Protein 3MTQ (pdb70)

Foldseek 3Di:
DPDDPDAEAEEEEEAACPSVVLQVVQCVPPNHDPRYHYHYPPPDPPDDDLCSVVVVVVVDDLVYAYAYEYQADPDPRLVSCVVCVPRHNYHYHYHDDNQLVVQLVVCVVDPPVVCSNVVSVVVVVVVPDDCVPVVVVD/DDDDPQAEAEEEEEAADPFVVLQVVVCVPPNHDPRYHYHHPPPDVVDDLLCSVVVVVVPDDLSYAYEYEYQADVDDNLVSCVVCPPRPNYHYHYRDDNQLVVQLVVVVVPNPVVCSNVVSVVRVVVVPDDCVPVVD

Organism: Klebsiella pneumoniae subsp. pneumoniae (strain ATCC 700721 / MGH 78578) (NCBI:txid272620)

B-factor: mean 29.38, std 8.71, range [12.2, 68.79]

Radius of gyration: 18.93 Å; Cα contacts (8 Å, |Δi|>4): 531; chains: 2; bounding box: 46×68×50 Å

Solvent-accessible surface area: 12919 Å² total

Sequence (274 aa):
NLYFQGKKRHYYIFASHGSFANNGLLNSVELILGKQPDIHTLCAYVEEEVDLTQQVEEALVARFPAQDEELIVIITDIFAGSVNNEFVRFLSRRPHFHLLSSGLNLPLIIIDDLLISAAEDNTEEKLITEALTNNAKESIQYCNQTIASSANLYFQQGKRHYYIFASHGSFANNGLLNSVELILGKQPDIHTLCAYVEEEVDLTQQQVEEALVARRFPAQDELIVITDIFAGSVNNEFVRFLSRPHFHLLSSGLNLPLIIDLLISAAEDNTEKLITEALTNNAKEESIQYCNQTIA

Nearest PDB structures (foldseek):
  3mtq-assembly1_B  TM=9.781E-01  e=8.138E-24  Klebsiella pneumoniae subsp. pneumoniae MGH 78578
  3lfh-assembly2_D  TM=8.640E-01  e=5.044E-09  Caldanaerobacter subterraneus subsp. tengcongensis MB4
  3lfh-assembly1_B  TM=8.449E-01  e=6.124E-09  Caldanaerobacter subterraneus subsp. tengcongensis MB4
  5im4-assembly1_F  TM=8.374E-01  e=3.081E-08  Caldanaerobacter subterraneus subsp. tengcongensis MB4
  3bed-assembly1_A  TM=7.815E-01  e=6.583E-06  Enterococcus faecalis V583

Secondary structure (DSSP, 8-state):
-------EEEEEEEETTHHHHHHHHHHHHH---TTEEEEEETS-SSS-HHHHHHHHHHTS-TTSEEEEEES-TTSHHHHHHHGGGGSTTEEEEE---HHHHHHHHHTTT---HHHHHHHHHHHHHHHSEEHHHHHHH-/-------EEEEEEEETTHHHHHHHHHHHHH---TTEEEEEETSSTT--HHHHHHHHHHTS-TTSEEEEEES-TTSHHHHHHGGGGGSTTEEEEES--HHHHHHHHHTTT---HHHHHHHHHHHHHHHSEEHHHH--

Structure (mmCIF, N/CA/C/O backbone):
data_3MTQ
#
_entry.id   3MTQ
#
_cell.length_a   89.753
_cell.length_b   58.370
_cell.length_c   62.725
_cell.angle_alpha   90.000
_cell.angle_beta   119.370
_cell.angle_gamma   90.000
#
_symmetry.space_group_name_H-M   'C 1 2 1'
#
loop_
_entity.id
_entity.type
_entity.pdbx_description
1 polymer 'putative phosphoenolpyruvate-dependent sugar phosphotransferase system (PTS) permease'
2 water water
#
loop_
_atom_site.group_PDB
_atom_site.id
_atom_site.type_symbol
_atom_site.label_atom_id
_atom_site.label_alt_id
_atom_site.label_comp_id
_atom_site.label_asym_id
_atom_site.label_entity_id
_atom_site.label_seq_id
_atom_site.pdbx_PDB_ins_code
_atom_site.Cartn_x
_atom_site.Cartn_y
_atom_site.Cartn_z
_atom_site.occupancy
_atom_site.B_iso_or_equiv
_atom_site.auth_seq_id
_atom_site.auth_comp_id
_atom_site.auth_asym_id
_atom_site.auth_atom_id
_atom_site.pdbx_PDB_model_num
ATOM 1 N N . ASN A 1 14 ? 19.416 37.890 22.899 1.00 54.21 -5 ASN A N 1
ATOM 2 C CA . ASN A 1 14 ? 18.829 39.251 23.096 1.00 54.26 -5 ASN A CA 1
ATOM 3 C C . ASN A 1 14 ? 17.334 39.213 23.464 1.00 53.72 -5 ASN A C 1
ATOM 4 O O . ASN A 1 14 ? 16.541 38.502 22.837 1.00 53.96 -5 ASN A O 1
ATOM 9 N N . LEU A 1 15 ? 16.972 40.010 24.471 1.00 52.78 -4 LEU A N 1
ATOM 10 C CA . LEU A 1 15 ? 15.643 39.975 25.097 1.00 51.92 -4 LEU A CA 1
ATOM 11 C C . LEU A 1 15 ? 14.497 40.383 24.168 1.00 50.65 -4 LEU A C 1
ATOM 12 O O . LEU A 1 15 ? 13.363 39.943 24.345 1.00 51.16 -4 LEU A O 1
ATOM 17 N N . TYR A 1 16 ? 14.796 41.241 23.195 1.00 49.17 -3 TYR A N 1
ATOM 18 C CA . TYR A 1 16 ? 13.816 41.679 22.210 1.00 47.61 -3 TYR A CA 1
ATOM 19 C C . TYR A 1 16 ? 14.525 41.789 20.862 1.00 46.27 -3 TYR A C 1
ATOM 20 O O . TYR A 1 16 ? 15.739 42.060 20.787 1.00 45.98 -3 TYR A O 1
ATOM 29 N N . PHE A 1 17 ? 13.753 41.549 19.810 1.00 43.75 -2 PHE A N 1
ATOM 30 C CA . PHE A 1 17 ? 14.248 41.608 18.449 1.00 42.27 -2 PHE A CA 1
ATOM 31 C C . PHE A 1 17 ? 13.060 41.539 17.496 1.00 40.33 -2 PHE A C 1
ATOM 32 O O . PHE A 1 17 ? 11.960 41.169 17.896 1.00 39.28 -2 PHE A O 1
ATOM 40 N N . GLN A 1 18 ? 13.304 41.910 16.243 1.00 38.45 -1 GLN A N 1
ATOM 41 C CA . GLN A 1 18 ? 12.308 41.789 15.180 1.00 37.06 -1 GLN A CA 1
ATOM 42 C C . GLN A 1 18 ? 12.237 40.330 14.743 1.00 36.65 -1 GLN A C 1
ATOM 43 O O . GLN A 1 18 ? 13.266 39.635 14.759 1.00 37.04 -1 GLN A O 1
ATOM 49 N N . GLY A 1 19 ? 11.047 39.869 14.346 1.00 35.74 0 GLY A N 1
ATOM 50 C CA . GLY A 1 19 ? 10.887 38.507 13.830 1.00 35.43 0 GLY A CA 1
ATOM 51 C C . GLY A 1 19 ? 10.635 37.482 14.935 1.00 34.97 0 GLY A C 1
ATOM 52 O O . GLY A 1 19 ? 10.429 37.831 16.086 1.00 35.09 0 GLY A O 1
ATOM 61 N N . LYS A 1 21 ? 11.774 33.588 16.690 1.00 31.28 2 LYS A N 1
ATOM 62 C CA A LYS A 1 21 ? 12.731 32.493 16.749 0.50 30.72 2 LYS A CA 1
ATOM 63 C CA B LYS A 1 21 ? 12.742 32.509 16.823 0.50 30.55 2 LYS A CA 1
ATOM 64 C C . LYS A 1 21 ? 11.975 31.189 16.838 1.00 30.09 2 LYS A C 1
ATOM 65 O O . LYS A 1 21 ? 10.973 31.064 17.535 1.00 29.54 2 LYS A O 1
ATOM 76 N N . ARG A 1 22 ? 12.448 30.236 16.059 1.00 28.85 3 ARG A N 1
ATOM 77 C CA . ARG A 1 22 ? 11.889 28.903 16.022 1.00 28.29 3 ARG A CA 1
ATOM 78 C C . ARG A 1 22 ? 12.939 27.963 16.601 1.00 27.39 3 ARG A C 1
ATOM 79 O O . ARG A 1 22 ? 14.095 27.988 16.130 1.00 25.96 3 ARG A O 1
ATOM 87 N N . HIS A 1 23 ? 12.523 27.187 17.626 1.00 25.26 4 HIS A N 1
ATOM 88 C CA . HIS A 1 23 ? 13.327 26.164 18.248 1.00 26.35 4 HIS A CA 1
ATOM 89 C C . HIS A 1 23 ? 12.678 24.801 18.007 1.00 25.69 4 HIS A C 1
ATOM 90 O O . HIS A 1 23 ? 11.450 24.697 17.928 1.00 25.41 4 HIS A O 1
ATOM 97 N N . TYR A 1 24 ? 13.508 23.773 17.849 1.00 24.46 5 TYR A N 1
ATOM 98 C CA A TYR A 1 24 ? 13.017 22.407 17.649 0.50 24.72 5 TYR A CA 1
ATOM 99 C CA B TYR A 1 24 ? 13.042 22.398 17.644 0.50 24.79 5 TYR A CA 1
ATOM 100 C C . TYR A 1 24 ? 13.512 21.492 18.767 1.00 24.75 5 TYR A C 1
ATOM 101 O O . TYR A 1 24 ? 14.673 21.620 19.235 1.00 25.04 5 TYR A O 1
ATOM 118 N N . ILE A 1 25 ? 12.640 20.582 19.203 1.00 23.82 6 ILE A N 1
ATOM 119 C CA . ILE A 1 25 ? 12.993 19.540 20.156 1.00 23.16 6 ILE A CA 1
ATOM 120 C C . ILE A 1 25 ? 12.669 18.196 19.469 1.00 22.65 6 ILE A C 1
ATOM 121 O O . ILE A 1 25 ? 11.541 17.995 18.920 1.00 21.85 6 ILE A O 1
ATOM 126 N N . PHE A 1 26 ? 13.665 17.338 19.408 1.00 21.73 7 PHE A N 1
ATOM 127 C CA . PHE A 1 26 ? 13.454 15.942 19.053 1.00 21.71 7 PHE A CA 1
ATOM 128 C C . PHE A 1 26 ? 13.419 15.198 20.349 1.00 21.94 7 PHE A C 1
ATOM 129 O O . PHE A 1 26 ? 14.387 15.272 21.174 1.00 19.44 7 PHE A O 1
ATOM 137 N N . ALA A 1 27 ? 12.312 14.491 20.569 1.00 20.19 8 ALA A N 1
ATOM 138 C CA . ALA A 1 27 ? 12.109 13.749 21.803 1.00 20.74 8 ALA A CA 1
ATOM 139 C C . ALA A 1 27 ? 11.812 12.271 21.564 1.00 21.58 8 ALA A C 1
ATOM 140 O O . ALA A 1 27 ? 10.912 11.899 20.824 1.00 21.72 8 ALA A O 1
ATOM 142 N N . SER A 1 28 ? 12.618 11.413 22.159 1.00 21.30 9 SER A N 1
ATOM 143 C CA . SER A 1 28 ? 12.475 9.959 21.909 1.00 21.75 9 SER A CA 1
ATOM 144 C C . SER A 1 28 ? 12.736 9.080 23.125 1.00 22.35 9 SER A C 1
ATOM 145 O O . SER A 1 28 ? 13.424 9.487 24.078 1.00 22.18 9 SER A O 1
ATOM 148 N N . HIS A 1 29 ? 12.189 7.859 23.055 1.00 22.29 10 HIS A N 1
ATOM 149 C CA . HIS A 1 29 ? 12.658 6.741 23.880 1.00 21.72 10 HIS A CA 1
ATOM 150 C C . HIS A 1 29 ? 14.076 6.460 23.435 1.00 20.18 10 HIS A C 1
ATOM 151 O O . HIS A 1 29 ? 14.370 6.195 22.295 1.00 18.91 10 HIS A O 1
ATOM 158 N N . GLY A 1 30 ? 15.052 6.537 24.334 1.00 21.39 11 GLY A N 1
ATOM 159 C CA . GLY A 1 30 ? 16.368 6.189 23.888 1.00 20.46 11 GLY A CA 1
ATOM 160 C C . GLY A 1 30 ? 17.020 7.211 22.975 1.00 21.61 11 GLY A C 1
ATOM 161 O O . GLY A 1 30 ? 16.563 8.355 22.845 1.00 22.34 11 GLY A O 1
ATOM 162 N N . SER A 1 31 ? 18.080 6.779 22.307 1.00 21.72 12 SER A N 1
ATOM 163 C CA . SER A 1 31 ? 18.983 7.679 21.597 1.00 21.43 12 SER A CA 1
ATOM 164 C C . SER A 1 31 ? 18.579 8.034 20.164 1.00 19.81 12 SER A C 1
ATOM 165 O O . SER A 1 31 ? 19.282 8.766 19.458 1.00 21.80 12 SER A O 1
ATOM 168 N N . PHE A 1 32 ? 17.400 7.556 19.743 1.00 18.81 13 PHE A N 1
ATOM 169 C CA . PHE A 1 32 ? 16.879 7.888 18.457 1.00 18.20 13 PHE A CA 1
ATOM 170 C C . PHE A 1 32 ? 17.033 9.356 18.139 1.00 16.87 13 PHE A C 1
ATOM 171 O O . PHE A 1 32 ? 17.584 9.645 17.097 1.00 17.62 13 PHE A O 1
ATOM 179 N N . ALA A 1 33 ? 16.574 10.242 19.025 1.00 18.16 14 ALA A N 1
ATOM 180 C CA . ALA A 1 33 ? 16.574 11.695 18.772 1.00 18.42 14 ALA A CA 1
ATOM 181 C C . ALA A 1 33 ? 17.999 12.213 18.362 1.00 17.87 14 ALA A C 1
ATOM 182 O O . ALA A 1 33 ? 18.197 12.998 17.443 1.00 15.47 14 ALA A O 1
ATOM 184 N N . ASN A 1 34 ? 19.039 11.771 19.092 1.00 19.35 15 ASN A N 1
ATOM 185 C CA A ASN A 1 34 ? 20.389 12.075 18.721 0.50 19.15 15 ASN A CA 1
ATOM 186 C CA B ASN A 1 34 ? 20.392 12.125 18.723 0.50 19.75 15 ASN A CA 1
ATOM 187 C C . ASN A 1 34 ? 20.869 11.514 17.398 1.00 19.66 15 ASN A C 1
ATOM 188 O O . ASN A 1 34 ? 21.512 12.205 16.602 1.00 20.37 15 ASN A O 1
ATOM 197 N N . GLY A 1 35 ? 20.531 10.252 17.139 1.00 20.25 16 GLY A N 1
ATOM 198 C CA . GLY A 1 35 ? 20.868 9.608 15.879 1.00 21.80 16 GLY A CA 1
ATOM 199 C C . GLY A 1 35 ? 20.232 10.323 14.671 1.00 22.04 16 GLY A C 1
ATOM 200 O O . GLY A 1 35 ? 20.893 10.514 13.657 1.00 20.16 16 GLY A O 1
ATOM 201 N N . LEU A 1 36 ? 18.958 10.728 14.816 1.00 23.55 17 LEU A N 1
ATOM 202 C CA . LEU A 1 36 ? 18.247 11.475 13.767 1.00 24.49 17 LEU A CA 1
ATOM 203 C C . LEU A 1 36 ? 18.881 12.854 13.510 1.00 24.30 17 LEU A C 1
ATOM 204 O O . LEU A 1 36 ? 19.073 13.259 12.371 1.00 24.18 17 LEU A O 1
ATOM 209 N N . LEU A 1 37 ? 19.218 13.565 14.579 1.00 25.07 18 LEU A N 1
ATOM 210 C CA . LEU A 1 37 ? 19.941 14.842 14.454 1.00 24.54 18 LEU A CA 1
ATOM 211 C C . LEU A 1 37 ? 21.264 14.633 13.706 1.00 23.73 18 LEU A C 1
ATOM 212 O O . LEU A 1 37 ? 21.677 15.465 12.950 1.00 22.20 18 LEU A O 1
ATOM 217 N N . ASN A 1 38 ? 21.920 13.511 13.944 1.00 25.30 19 ASN A N 1
ATOM 218 C CA . ASN A 1 38 ? 23.141 13.156 13.203 1.00 25.35 19 ASN A CA 1
ATOM 219 C C . ASN A 1 38 ? 22.899 13.090 11.695 1.00 25.59 19 ASN A C 1
ATOM 220 O O . ASN A 1 38 ? 23.636 13.691 10.908 1.00 26.83 19 ASN A O 1
ATOM 225 N N . SER A 1 39 ? 21.828 12.415 11.292 1.00 24.75 20 SER A N 1
ATOM 226 C CA . SER A 1 39 ? 21.433 12.332 9.893 1.00 24.45 20 SER A CA 1
ATOM 227 C C . SER A 1 39 ? 21.231 13.708 9.264 1.00 22.80 20 SER A C 1
ATOM 228 O O . SER A 1 39 ? 21.739 13.982 8.162 1.00 22.20 20 SER A O 1
ATOM 231 N N . VAL A 1 40 ? 20.468 14.527 9.966 1.00 22.79 21 VAL A N 1
ATOM 232 C CA . VAL A 1 40 ? 20.064 15.855 9.531 1.00 22.81 21 VAL A CA 1
ATOM 233 C C . VAL A 1 40 ? 21.304 16.697 9.317 1.00 23.57 21 VAL A C 1
ATOM 234 O O . VAL A 1 40 ? 21.419 17.439 8.365 1.00 22.23 21 VAL A O 1
ATOM 238 N N . GLU A 1 41 ? 22.249 16.579 10.243 1.00 23.38 22 GLU A N 1
ATOM 239 C CA . GLU A 1 41 ? 23.442 17.408 10.199 1.00 24.84 22 GLU A CA 1
ATOM 240 C C . GLU A 1 41 ? 24.445 16.981 9.150 1.00 24.75 22 GLU A C 1
ATOM 241 O O . GLU A 1 41 ? 25.163 17.805 8.616 1.00 25.77 22 GLU A O 1
ATOM 247 N N . LEU A 1 42 ? 24.483 15.698 8.846 1.00 24.57 23 LEU A N 1
ATOM 248 C CA . LEU A 1 42 ? 25.255 15.192 7.718 1.00 25.59 23 LEU A CA 1
ATOM 249 C C . LEU A 1 42 ? 24.680 15.705 6.415 1.00 25.30 23 LEU A C 1
ATOM 250 O O . LEU A 1 42 ? 25.398 15.859 5.421 1.00 25.91 23 LEU A O 1
ATOM 255 N N . ILE A 1 43 ? 23.388 15.966 6.405 1.00 25.72 24 ILE A N 1
ATOM 256 C CA . ILE A 1 43 ? 22.783 16.447 5.164 1.00 24.86 24 ILE A CA 1
ATOM 257 C C . ILE A 1 43 ? 22.764 17.970 5.057 1.00 23.59 24 ILE A C 1
ATOM 258 O O . ILE A 1 43 ? 23.128 18.488 4.012 1.00 24.04 24 ILE A O 1
ATOM 263 N N . LEU A 1 44 ? 22.326 18.675 6.105 1.00 24.39 25 LEU A N 1
ATOM 264 C CA . LEU A 1 44 ? 22.096 20.134 6.067 1.00 24.56 25 LEU A CA 1
ATOM 265 C C . LEU A 1 44 ? 23.055 20.949 6.926 1.00 24.84 25 LEU A C 1
ATOM 266 O O . LEU A 1 44 ? 22.854 22.139 7.099 1.00 24.58 25 LEU A O 1
ATOM 271 N N . GLY A 1 45 ? 24.095 20.301 7.453 1.00 25.99 26 GLY A N 1
ATOM 272 C CA . GLY A 1 45 ? 25.032 20.937 8.392 1.00 26.40 26 GLY A CA 1
ATOM 273 C C . GLY A 1 45 ? 24.519 21.047 9.849 1.00 27.41 26 GLY A C 1
ATOM 274 O O . GLY A 1 45 ? 23.349 20.809 10.136 1.00 25.12 26 GLY A O 1
ATOM 275 N N . LYS A 1 46 ? 25.403 21.464 10.758 1.00 27.89 27 LYS A N 1
ATOM 276 C CA . LYS A 1 46 ? 25.077 21.571 12.186 1.00 29.81 27 LYS A CA 1
ATOM 277 C C . LYS A 1 46 ? 23.814 22.389 12.479 1.00 28.97 27 LYS A C 1
ATOM 278 O O . LYS A 1 46 ? 23.547 23.390 11.839 1.00 29.19 27 LYS A O 1
ATOM 284 N N . GLN A 1 47 ? 23.048 21.919 13.455 1.00 28.68 28 GLN A N 1
ATOM 285 C CA . GLN A 1 47 ? 21.763 22.495 13.764 1.00 29.93 28 GLN A CA 1
ATOM 286 C C . GLN A 1 47 ? 21.706 23.024 15.194 1.00 29.53 28 GLN A C 1
ATOM 287 O O . GLN A 1 47 ? 21.207 22.370 16.095 1.00 29.18 28 GLN A O 1
ATOM 293 N N . PRO A 1 48 ? 22.151 24.269 15.376 1.00 30.90 29 PRO A N 1
ATOM 294 C CA . PRO A 1 48 ? 22.217 24.872 16.693 1.00 30.94 29 PRO A CA 1
ATOM 295 C C . PRO A 1 48 ? 20.856 25.001 17.398 1.00 30.42 29 PRO A C 1
ATOM 296 O O . PRO A 1 48 ? 20.817 24.993 18.620 1.00 30.51 29 PRO A O 1
ATOM 300 N N . ASP A 1 49 ? 19.752 25.078 16.642 1.00 29.97 30 ASP A N 1
ATOM 301 C CA . ASP A 1 49 ? 18.440 25.227 17.250 1.00 30.08 30 ASP A CA 1
ATOM 302 C C . ASP A 1 49 ? 17.587 23.967 17.362 1.00 29.79 30 ASP A C 1
ATOM 303 O O . ASP A 1 49 ? 16.375 24.053 17.663 1.00 29.88 30 ASP A O 1
ATOM 308 N N . ILE A 1 50 ? 18.208 22.803 17.165 1.00 28.69 31 ILE A N 1
ATOM 309 C CA . ILE A 1 50 ? 17.555 21.525 17.451 1.00 26.91 31 ILE A CA 1
ATOM 310 C C . ILE A 1 50 ? 18.120 21.006 18.748 1.00 27.30 31 ILE A C 1
ATOM 311 O O . ILE A 1 50 ? 19.336 20.871 18.884 1.00 28.23 31 ILE A O 1
ATOM 316 N N . HIS A 1 51 ? 17.247 20.732 19.699 1.00 26.39 32 HIS A N 1
ATOM 317 C CA . HIS A 1 51 ? 17.622 20.197 20.993 1.00 26.32 32 HIS A CA 1
ATOM 318 C C . HIS A 1 51 ? 17.079 18.817 21.061 1.00 26.13 32 HIS A C 1
ATOM 319 O O . HIS A 1 51 ? 16.052 18.501 20.455 1.00 25.97 32 HIS A O 1
ATOM 326 N N . THR A 1 52 ? 17.763 17.942 21.767 1.00 25.43 33 THR A N 1
ATOM 327 C CA . THR A 1 52 ? 17.270 16.570 21.841 1.00 25.35 33 THR A CA 1
ATOM 328 C C . THR A 1 52 ? 16.930 16.183 23.273 1.00 26.49 33 THR A C 1
ATOM 329 O O . THR A 1 52 ? 17.648 16.534 24.242 1.00 27.42 33 THR A O 1
ATOM 333 N N . LEU A 1 53 ? 15.841 15.452 23.417 1.00 25.61 34 LEU A N 1
ATOM 334 C CA . LEU A 1 53 ? 15.520 14.826 24.680 1.00 25.04 34 LEU A CA 1
ATOM 335 C C . LEU A 1 53 ? 15.526 13.317 24.469 1.00 25.61 34 LEU A C 1
ATOM 336 O O . LEU A 1 53 ? 14.717 12.790 23.719 1.00 23.06 34 LEU A O 1
ATOM 341 N N . CYS A 1 54 ? 16.450 12.624 25.138 1.00 23.96 35 CYS A N 1
ATOM 342 C CA . CYS A 1 54 ? 16.516 11.174 25.014 1.00 25.47 35 CYS A CA 1
ATOM 343 C C . CYS A 1 54 ? 16.163 10.502 26.344 1.00 26.15 35 CYS A C 1
ATOM 344 O O . CYS A 1 54 ? 16.968 10.474 27.281 1.00 25.71 35 CYS A O 1
ATOM 347 N N . ALA A 1 55 ? 14.976 9.925 26.392 1.00 26.43 36 ALA A N 1
ATOM 348 C CA . ALA A 1 55 ? 14.377 9.345 27.585 1.00 27.24 36 ALA A CA 1
ATOM 349 C C . ALA A 1 55 ? 14.864 7.945 27.917 1.00 28.30 36 ALA A C 1
ATOM 350 O O . ALA A 1 55 ? 15.166 7.147 27.040 1.00 26.88 36 ALA A O 1
ATOM 352 N N . TYR A 1 56 ? 14.939 7.651 29.210 1.00 31.05 37 TYR A N 1
ATOM 353 C CA . TYR A 1 56 ? 15.294 6.305 29.685 1.00 33.47 37 TYR A CA 1
ATOM 354 C C . TYR A 1 56 ? 16.714 5.876 29.329 1.00 36.68 37 TYR A C 1
ATOM 355 O O . TYR A 1 56 ? 16.987 4.683 29.179 1.00 37.20 37 TYR A O 1
ATOM 364 N N . VAL A 1 57 ? 17.616 6.841 29.164 1.00 39.94 38 VAL A N 1
ATOM 365 C CA . VAL A 1 57 ? 19.023 6.494 29.008 1.00 42.44 38 VAL A CA 1
ATOM 366 C C . VAL A 1 57 ? 19.674 6.422 30.404 1.00 45.06 38 VAL A C 1
ATOM 367 O O . VAL A 1 57 ? 20.702 5.764 30.565 1.00 45.92 38 VAL A O 1
ATOM 371 N N . GLU A 1 58 ? 19.050 7.058 31.404 1.00 47.54 39 GLU A N 1
ATOM 372 C CA . GLU A 1 58 ? 19.593 7.146 32.774 1.00 49.36 39 GLU A CA 1
ATOM 373 C C . GLU A 1 58 ? 18.540 6.744 33.818 1.00 50.34 39 GLU A C 1
ATOM 374 O O . GLU A 1 58 ? 17.492 7.393 33.941 1.00 50.95 39 GLU A O 1
ATOM 380 N N . GLU A 1 59 ? 18.820 5.680 34.575 1.00 51.38 40 GLU A N 1
ATOM 381 C CA . GLU A 1 59 ? 17.907 5.210 35.624 1.00 51.96 40 GLU A CA 1
ATOM 382 C C . GLU A 1 59 ? 17.534 6.341 36.606 1.00 52.47 40 GLU A C 1
ATOM 383 O O . GLU A 1 59 ? 16.400 6.403 37.082 1.00 52.49 40 GLU A O 1
ATOM 385 N N . GLU A 1 60 ? 18.500 7.224 36.879 1.00 52.92 41 GLU A N 1
ATOM 386 C CA . GLU A 1 60 ? 18.373 8.321 37.857 1.00 53.24 41 GLU A CA 1
ATOM 387 C C . GLU A 1 60 ? 17.205 9.301 37.619 1.00 53.01 41 GLU A C 1
ATOM 388 O O . GLU A 1 60 ? 16.274 9.397 38.434 1.00 53.33 41 GLU A O 1
ATOM 390 N N . VAL A 1 61 ? 17.271 10.027 36.504 1.00 52.52 42 VAL A N 1
ATOM 391 C CA . VAL A 1 61 ? 16.348 11.132 36.223 1.00 51.46 42 VAL A CA 1
ATOM 392 C C . VAL A 1 61 ? 14.935 10.664 35.772 1.00 50.32 42 VAL A C 1
ATOM 393 O O . VAL A 1 61 ? 14.783 9.706 35.002 1.00 51.13 42 VAL A O 1
ATOM 397 N N . ASP A 1 62 ? 13.910 11.332 36.289 1.00 48.53 43 ASP A N 1
ATOM 398 C CA . ASP A 1 62 ? 12.523 11.050 35.924 1.00 47.17 43 ASP A CA 1
ATOM 399 C C . ASP A 1 62 ? 12.070 12.005 34.820 1.00 45.73 43 ASP A C 1
ATOM 400 O O . ASP A 1 62 ? 12.560 13.141 34.698 1.00 45.25 43 ASP A O 1
ATOM 405 N N . LEU A 1 63 ? 11.054 11.561 34.090 1.00 43.35 44 LEU A N 1
ATOM 406 C CA . LEU A 1 63 ? 10.749 12.114 32.787 1.00 41.47 44 LEU A CA 1
ATOM 407 C C . LEU A 1 63 ? 10.019 13.435 32.902 1.00 39.33 44 LEU A C 1
ATOM 408 O O . LEU A 1 63 ? 10.370 14.388 32.223 1.00 38.62 44 LEU A O 1
ATOM 413 N N . THR A 1 64 ? 8.986 13.474 33.731 1.00 36.88 45 THR A N 1
ATOM 414 C CA . THR A 1 64 ? 8.196 14.679 33.864 1.00 36.57 45 THR A CA 1
ATOM 415 C C . THR A 1 64 ? 9.054 15.899 34.160 1.00 36.32 45 THR A C 1
ATOM 416 O O . THR A 1 64 ? 8.851 16.939 33.528 1.00 35.09 45 THR A O 1
ATOM 420 N N . GLN A 1 65 ? 10.024 15.765 35.073 1.00 35.22 46 GLN A N 1
ATOM 421 C CA . GLN A 1 65 ? 10.937 16.888 35.380 1.00 35.63 46 GLN A CA 1
ATOM 422 C C . GLN A 1 65 ? 11.915 17.226 34.251 1.00 35.08 46 GLN A C 1
ATOM 423 O O . GLN A 1 65 ? 12.152 18.413 33.977 1.00 35.37 46 GLN A O 1
ATOM 426 N N . GLN A 1 66 ? 12.487 16.191 33.627 1.00 34.92 47 GLN A N 1
ATOM 427 C CA . GLN A 1 66 ? 13.335 16.307 32.438 1.00 34.18 47 GLN A CA 1
ATOM 428 C C . GLN A 1 66 ? 12.558 17.129 31.412 1.00 32.81 47 GLN A C 1
ATOM 429 O O . GLN A 1 66 ? 13.020 18.150 30.944 1.00 32.67 47 GLN A O 1
ATOM 435 N N . VAL A 1 67 ? 11.338 16.717 31.119 1.00 31.60 48 VAL A N 1
ATOM 436 C CA . VAL A 1 67 ? 10.542 17.409 30.106 1.00 30.43 48 VAL A CA 1
ATOM 437 C C . VAL A 1 67 ? 10.212 18.857 30.473 1.00 30.42 48 VAL A C 1
ATOM 438 O O . VAL A 1 67 ? 10.482 19.763 29.666 1.00 30.40 48 VAL A O 1
ATOM 442 N N . GLU A 1 68 ? 9.635 19.081 31.658 1.00 30.38 49 GLU A N 1
ATOM 443 C CA A GLU A 1 68 ? 9.180 20.412 32.089 0.50 31.09 49 GLU A CA 1
ATOM 444 C CA B GLU A 1 68 ? 9.191 20.425 32.025 0.50 31.46 49 GLU A CA 1
ATOM 445 C C . GLU A 1 68 ? 10.336 21.410 32.171 1.00 31.49 49 GLU A C 1
ATOM 446 O O . GLU A 1 68 ? 10.176 22.607 31.878 1.00 30.92 49 GLU A O 1
ATOM 457 N N . ALA A 1 69 ? 11.489 20.913 32.619 1.00 31.40 50 ALA A N 1
ATOM 458 C CA . ALA A 1 69 ? 12.673 21.739 32.767 1.00 31.74 50 ALA A CA 1
ATOM 459 C C . ALA A 1 69 ? 13.207 22.185 31.403 1.00 31.43 50 ALA A C 1
ATOM 460 O O . ALA A 1 69 ? 13.582 23.338 31.253 1.00 31.84 50 ALA A O 1
ATOM 462 N N . LEU A 1 70 ? 13.242 21.270 30.423 1.00 30.61 51 LEU A N 1
ATOM 463 C CA . LEU A 1 70 ? 13.673 21.612 29.071 1.00 29.98 51 LEU A CA 1
ATOM 464 C C . LEU A 1 70 ? 12.776 22.674 28.427 1.00 29.71 51 LEU A C 1
ATOM 465 O O . LEU A 1 70 ? 13.283 23.666 27.898 1.00 28.19 51 LEU A O 1
ATOM 470 N N . VAL A 1 71 ? 11.457 22.480 28.485 1.00 29.42 52 VAL A N 1
ATOM 471 C CA . VAL A 1 71 ? 10.517 23.415 27.847 1.00 29.05 52 VAL A CA 1
ATOM 472 C C . VAL A 1 71 ? 10.528 24.796 28.508 1.00 28.90 52 VAL A C 1
ATOM 473 O O . VAL A 1 71 ? 10.474 25.825 27.828 1.00 27.53 52 VAL A O 1
ATOM 477 N N . ALA A 1 72 ? 10.588 24.796 29.839 1.00 28.47 53 ALA A N 1
ATOM 478 C CA . ALA A 1 72 ? 10.655 26.018 30.654 1.00 28.98 53 ALA A CA 1
ATOM 479 C C . ALA A 1 72 ? 11.820 26.934 30.263 1.00 28.62 53 ALA A C 1
ATOM 480 O O . ALA A 1 72 ? 11.786 28.123 30.550 1.00 28.27 53 ALA A O 1
ATOM 482 N N . ARG A 1 73 ? 12.835 26.379 29.601 1.00 29.04 54 ARG A N 1
ATOM 483 C CA . ARG A 1 73 ? 13.977 27.153 29.131 1.00 29.68 54 ARG A CA 1
ATOM 484 C C . ARG A 1 73 ? 13.676 28.151 27.993 1.00 28.28 54 ARG A C 1
ATOM 485 O O . ARG A 1 73 ? 14.421 29.106 27.820 1.00 27.87 54 ARG A O 1
ATOM 493 N N . PHE A 1 74 ? 12.609 27.896 27.211 1.00 26.53 55 PHE A N 1
ATOM 494 C CA . PHE A 1 74 ? 12.291 28.660 26.002 1.00 26.29 55 PHE A CA 1
ATOM 495 C C . PHE A 1 74 ? 11.284 29.784 26.285 1.00 25.45 55 PHE A C 1
ATOM 496 O O . PHE A 1 74 ? 10.237 29.521 26.898 1.00 25.70 55 PHE A O 1
ATOM 504 N N . PRO A 1 75 ? 11.607 31.035 25.884 1.00 24.85 56 PRO A N 1
ATOM 505 C CA . PRO A 1 75 ? 10.705 32.135 26.168 1.00 24.69 56 PRO A CA 1
ATOM 506 C C . PRO A 1 75 ? 9.391 31.903 25.448 1.00 23.95 56 PRO A C 1
ATOM 507 O O . PRO A 1 75 ? 9.411 31.313 24.371 1.00 22.13 56 PRO A O 1
ATOM 511 N N . ALA A 1 76 ? 8.289 32.306 26.067 1.00 24.04 57 ALA A N 1
ATOM 512 C CA . ALA A 1 76 ? 6.931 32.099 25.485 1.00 25.21 57 ALA A CA 1
ATOM 513 C C . ALA A 1 76 ? 6.762 32.770 24.131 1.00 25.65 57 ALA A C 1
ATOM 514 O O . ALA A 1 76 ? 5.930 32.319 23.280 1.00 25.33 57 ALA A O 1
ATOM 516 N N . GLN A 1 77 ? 7.522 33.854 23.918 1.00 26.69 58 GLN A N 1
ATOM 517 C CA . GLN A 1 77 ? 7.453 34.628 22.687 1.00 28.11 58 GLN A CA 1
ATOM 518 C C . GLN A 1 77 ? 8.098 33.887 21.497 1.00 27.93 58 GLN A C 1
ATOM 519 O O . GLN A 1 77 ? 7.775 34.167 20.333 1.00 28.53 58 GLN A O 1
ATOM 525 N N . ASP A 1 78 ? 8.965 32.917 21.780 1.00 26.91 59 ASP A N 1
ATOM 526 C CA . ASP A 1 78 ? 9.545 32.063 20.732 1.00 26.93 59 ASP A CA 1
ATOM 527 C C . ASP A 1 78 ? 8.679 30.848 20.409 1.00 26.24 59 ASP A C 1
ATOM 528 O O . ASP A 1 78 ? 7.978 30.322 21.268 1.00 25.13 59 ASP A O 1
ATOM 533 N N . GLU A 1 79 ? 8.828 30.343 19.189 1.00 26.54 60 GLU A N 1
ATOM 534 C CA A GLU A 1 79 ? 8.113 29.149 18.775 0.50 26.53 60 GLU A CA 1
ATOM 535 C CA B GLU A 1 79 ? 8.122 29.132 18.778 0.50 26.96 60 GLU A CA 1
ATOM 536 C C . GLU A 1 79 ? 8.936 27.914 19.149 1.00 26.83 60 GLU A C 1
ATOM 537 O O . GLU A 1 79 ? 10.181 27.867 18.921 1.00 26.40 60 GLU A O 1
ATOM 548 N N . LEU A 1 80 ? 8.239 26.938 19.722 1.00 26.17 61 LEU A N 1
ATOM 549 C CA . LEU A 1 80 ? 8.783 25.640 20.064 1.00 25.95 61 LEU A CA 1
ATOM 550 C C . LEU A 1 80 ? 8.039 24.566 19.279 1.00 25.35 61 LEU A C 1
ATOM 551 O O . LEU A 1 80 ? 6.830 24.377 19.471 1.00 25.03 61 LEU A O 1
ATOM 556 N N . ILE A 1 81 ? 8.765 23.863 18.410 1.00 24.64 62 ILE A N 1
ATOM 557 C CA . ILE A 1 81 ? 8.223 22.727 17.664 1.00 24.51 62 ILE A CA 1
ATOM 558 C C . ILE A 1 81 ? 8.833 21.435 18.217 1.00 23.38 62 ILE A C 1
ATOM 559 O O . ILE A 1 81 ? 10.032 21.196 18.061 1.00 24.12 62 ILE A O 1
ATOM 564 N N . VAL A 1 82 ? 8.012 20.643 18.911 1.00 22.24 63 VAL A N 1
ATOM 565 C CA . VAL A 1 82 ? 8.444 19.366 19.488 1.00 21.39 63 VAL A CA 1
ATOM 566 C C . VAL A 1 82 ? 8.002 18.230 18.569 1.00 21.65 63 VAL A C 1
ATOM 567 O O . VAL A 1 82 ? 6.808 18.156 18.135 1.00 21.19 63 VAL A O 1
ATOM 571 N N . ILE A 1 83 ? 8.948 17.379 18.211 1.00 21.33 64 ILE A N 1
ATOM 572 C CA A ILE A 1 83 ? 8.675 16.191 17.396 0.50 20.88 64 ILE A CA 1
ATOM 573 C CA B ILE A 1 83 ? 8.657 16.199 17.414 0.50 20.34 64 ILE A CA 1
ATOM 574 C C . ILE A 1 83 ? 9.129 14.980 18.206 1.00 21.13 64 ILE A C 1
ATOM 575 O O . ILE A 1 83 ? 10.344 14.848 18.556 1.00 20.15 64 ILE A O 1
ATOM 584 N N . THR A 1 84 ? 8.172 14.130 18.563 1.00 20.34 65 THR A N 1
ATOM 585 C CA . THR A 1 84 ? 8.417 12.975 19.375 1.00 19.59 65 THR A CA 1
ATOM 586 C C . THR A 1 84 ? 8.461 11.726 18.510 1.00 21.02 65 THR A C 1
ATOM 587 O O . THR A 1 84 ? 7.949 11.709 17.351 1.00 18.88 65 THR A O 1
ATOM 591 N N . ASP A 1 85 ? 9.056 10.664 19.057 1.00 20.24 66 ASP A N 1
ATOM 592 C CA . ASP A 1 85 ? 9.159 9.393 18.315 1.00 21.09 66 ASP A CA 1
ATOM 593 C C . ASP A 1 85 ? 7.810 8.764 17.956 1.00 20.79 66 ASP A C 1
ATOM 594 O O . ASP A 1 85 ? 7.603 8.283 16.828 1.00 22.14 66 ASP A O 1
ATOM 599 N N . ILE A 1 86 ? 6.903 8.719 18.925 1.00 21.49 67 ILE A N 1
ATOM 600 C CA . ILE A 1 86 ? 5.633 8.014 18.635 1.00 19.88 67 ILE A CA 1
ATOM 601 C C . ILE A 1 86 ? 4.464 8.487 19.447 1.00 20.42 67 ILE A C 1
ATOM 602 O O . ILE A 1 86 ? 4.519 8.687 20.649 1.00 18.89 67 ILE A O 1
ATOM 607 N N . PHE A 1 87 ? 3.324 8.612 18.744 1.00 20.70 68 PHE A N 1
ATOM 608 C CA . PHE A 1 87 ? 2.098 8.983 19.353 1.00 23.76 68 PHE A CA 1
ATOM 609 C C . PHE A 1 87 ? 1.621 7.901 20.356 1.00 24.83 68 PHE A C 1
ATOM 610 O O . PHE A 1 87 ? 1.695 6.687 20.081 1.00 27.03 68 PHE A O 1
ATOM 618 N N . ALA A 1 88 ? 1.138 8.334 21.513 1.00 25.84 69 ALA A N 1
ATOM 619 C CA . ALA A 1 88 ? 0.594 7.405 22.550 1.00 27.01 69 ALA A CA 1
ATOM 620 C C . ALA A 1 88 ? 1.698 6.748 23.388 1.00 27.18 69 ALA A C 1
ATOM 621 O O . ALA A 1 88 ? 1.418 6.106 24.419 1.00 28.86 69 ALA A O 1
ATOM 623 N N . GLY A 1 89 ? 2.933 6.869 22.932 1.00 25.65 70 GLY A N 1
ATOM 624 C CA . GLY A 1 89 ? 4.068 6.522 23.767 1.00 24.11 70 GLY A CA 1
ATOM 625 C C . GLY A 1 89 ? 4.228 7.502 24.908 1.00 23.50 70 GLY A C 1
ATOM 626 O O . GLY A 1 89 ? 3.705 8.621 24.863 1.00 22.14 70 GLY A O 1
ATOM 627 N N . SER A 1 90 ? 5.030 7.117 25.904 1.00 22.37 71 SER A N 1
ATOM 628 C CA . SER A 1 90 ? 5.216 7.930 27.100 1.00 22.39 71 SER A CA 1
ATOM 629 C C . SER A 1 90 ? 5.903 9.265 26.863 1.00 21.01 71 SER A C 1
ATOM 630 O O . SER A 1 90 ? 5.614 10.231 27.569 1.00 20.38 71 SER A O 1
ATOM 633 N N . VAL A 1 91 ? 6.822 9.327 25.915 1.00 20.71 72 VAL A N 1
ATOM 634 C CA . VAL A 1 91 ? 7.455 10.593 25.601 1.00 20.70 72 VAL A CA 1
ATOM 635 C C . VAL A 1 91 ? 6.457 11.574 25.002 1.00 21.65 72 VAL A C 1
ATOM 636 O O . VAL A 1 91 ? 6.339 12.698 25.483 1.00 21.05 72 VAL A O 1
ATOM 640 N N . ASN A 1 92 ? 5.660 11.143 24.013 1.00 21.56 73 ASN A N 1
ATOM 641 C CA . ASN A 1 92 ? 4.674 12.072 23.487 1.00 21.87 73 ASN A CA 1
ATOM 642 C C . ASN A 1 92 ? 3.738 12.516 24.600 1.00 21.04 73 ASN A C 1
ATOM 643 O O . ASN A 1 92 ? 3.402 13.695 24.720 1.00 20.95 73 ASN A O 1
ATOM 648 N N . ASN A 1 93 ? 3.300 11.562 25.399 1.00 21.78 74 ASN A N 1
ATOM 649 C CA . ASN A 1 93 ? 2.351 11.821 26.491 1.00 22.18 74 ASN A CA 1
ATOM 650 C C . ASN A 1 93 ? 2.818 12.968 27.392 1.00 21.88 74 ASN A C 1
ATOM 651 O O . ASN A 1 93 ? 2.070 13.846 27.755 1.00 20.99 74 ASN A O 1
ATOM 656 N N . GLU A 1 94 ? 4.091 12.958 27.777 1.00 22.06 75 GLU A N 1
ATOM 657 C CA . GLU A 1 94 ? 4.571 13.984 28.643 1.00 22.55 75 GLU A CA 1
ATOM 658 C C . GLU A 1 94 ? 4.506 15.398 28.042 1.00 24.18 75 GLU A C 1
ATOM 659 O O . GLU A 1 94 ? 4.480 16.372 28.788 1.00 24.41 75 GLU A O 1
ATOM 665 N N . PHE A 1 95 ? 4.429 15.520 26.709 1.00 24.37 76 PHE A N 1
ATOM 666 C CA . PHE A 1 95 ? 4.431 16.823 26.050 1.00 24.33 76 PHE A CA 1
ATOM 667 C C . PHE A 1 95 ? 3.028 17.358 25.767 1.00 24.08 76 PHE A C 1
ATOM 668 O O . PHE A 1 95 ? 2.851 18.569 25.603 1.00 23.42 76 PHE A O 1
ATOM 676 N N . VAL A 1 96 ? 2.037 16.470 25.780 1.00 23.96 77 VAL A N 1
ATOM 677 C CA . VAL A 1 96 ? 0.648 16.859 25.535 1.00 25.01 77 VAL A CA 1
ATOM 678 C C . VAL A 1 96 ? 0.165 18.000 26.464 1.00 25.64 77 VAL A C 1
ATOM 679 O O . VAL A 1 96 ? -0.637 18.848 26.068 1.00 24.70 77 VAL A O 1
ATOM 683 N N . ARG A 1 97 ? 0.736 18.076 27.664 1.00 26.90 78 ARG A N 1
ATOM 684 C CA . ARG A 1 97 ? 0.313 19.082 28.645 1.00 27.81 78 ARG A CA 1
ATOM 685 C C . ARG A 1 97 ? 0.656 20.495 28.198 1.00 28.15 78 ARG A C 1
ATOM 686 O O . ARG A 1 97 ? 0.029 21.456 28.639 1.00 28.02 78 ARG A O 1
ATOM 694 N N . PHE A 1 98 ? 1.679 20.628 27.353 1.00 28.83 79 PHE A N 1
ATOM 695 C CA . PHE A 1 98 ? 2.152 21.940 26.890 1.00 28.82 79 PHE A CA 1
ATOM 696 C C . PHE A 1 98 ? 1.373 22.555 25.748 1.00 29.35 79 PHE A C 1
ATOM 697 O O . PHE A 1 98 ? 1.674 23.678 25.321 1.00 28.88 79 PHE A O 1
ATOM 705 N N . LEU A 1 99 ? 0.324 21.899 25.295 1.00 29.50 80 LEU A N 1
ATOM 706 C CA . LEU A 1 99 ? -0.529 22.556 24.315 1.00 30.30 80 LEU A CA 1
ATOM 707 C C . LEU A 1 99 ? -1.211 23.847 24.876 1.00 31.16 80 LEU A C 1
ATOM 708 O O . LEU A 1 99 ? -1.888 24.566 24.134 1.00 32.01 80 LEU A O 1
ATOM 713 N N . SER A 1 100 ? -1.098 24.117 26.183 1.00 31.31 81 SER A N 1
ATOM 714 C CA . SER A 1 100 ? -1.540 25.419 26.737 1.00 31.03 81 SER A CA 1
ATOM 715 C C . SER A 1 100 ? -0.474 26.539 26.595 1.00 30.56 81 SER A C 1
ATOM 716 O O . SER A 1 100 ? -0.771 27.713 26.858 1.00 31.10 81 SER A O 1
ATOM 719 N N . ARG A 1 101 ? 0.755 26.192 26.201 1.00 29.40 82 ARG A N 1
ATOM 720 C CA A ARG A 1 101 ? 1.791 27.202 25.932 0.50 28.78 82 ARG A CA 1
ATOM 721 C CA B ARG A 1 101 ? 1.772 27.212 25.957 0.50 29.06 82 ARG A CA 1
ATOM 722 C C . ARG A 1 101 ? 1.456 27.930 24.645 1.00 28.26 82 ARG A C 1
ATOM 723 O O . ARG A 1 101 ? 1.016 27.314 23.682 1.00 28.57 82 ARG A O 1
ATOM 738 N N . PRO A 1 102 ? 1.673 29.250 24.604 1.00 28.06 83 PRO A N 1
ATOM 739 C CA . PRO A 1 102 ? 1.555 29.863 23.294 1.00 27.20 83 PRO A CA 1
ATOM 740 C C . PRO A 1 102 ? 2.734 29.452 22.394 1.00 26.22 83 PRO A C 1
ATOM 741 O O . PRO A 1 102 ? 3.846 29.164 22.871 1.00 24.14 83 PRO A O 1
ATOM 745 N N . HIS A 1 103 ? 2.473 29.423 21.099 1.00 24.98 84 HIS A N 1
ATOM 746 C CA . HIS A 1 103 ? 3.502 29.163 20.087 1.00 25.04 84 HIS A CA 1
ATOM 747 C C . HIS A 1 103 ? 4.122 27.765 20.231 1.00 24.90 84 HIS A C 1
ATOM 748 O O . HIS A 1 103 ? 5.226 27.520 19.777 1.00 26.27 84 HIS A O 1
ATOM 755 N N . PHE A 1 104 ? 3.391 26.853 20.850 1.00 25.16 85 PHE A N 1
ATOM 756 C CA . PHE A 1 104 ? 3.836 25.478 21.049 1.00 24.76 85 PHE A CA 1
ATOM 757 C C . PHE A 1 104 ? 3.170 24.552 20.050 1.00 24.21 85 PHE A C 1
ATOM 758 O O . PHE A 1 104 ? 1.944 24.606 19.828 1.00 23.16 85 PHE A O 1
ATOM 766 N N . HIS A 1 105 ? 3.986 23.703 19.441 1.00 23.24 86 HIS A N 1
ATOM 767 C CA . HIS A 1 105 ? 3.548 22.772 18.406 1.00 23.03 86 HIS A CA 1
ATOM 768 C C . HIS A 1 105 ? 4.114 21.398 18.675 1.00 23.18 86 HIS A C 1
ATOM 769 O O . HIS A 1 105 ? 5.330 21.269 18.954 1.00 22.82 86 HIS A O 1
ATOM 776 N N . LEU A 1 106 ? 3.238 20.393 18.662 1.00 21.66 87 LEU A N 1
ATOM 777 C CA . LEU A 1 106 ? 3.585 19.005 18.986 1.00 20.77 87 LEU A CA 1
ATOM 778 C C . LEU A 1 106 ? 3.288 18.131 17.790 1.00 21.86 87 LEU A C 1
ATOM 779 O O . LEU A 1 106 ? 2.131 18.041 17.357 1.00 20.61 87 LEU A O 1
ATOM 784 N N . LEU A 1 107 ? 4.332 17.583 17.198 1.00 21.90 88 LEU A N 1
ATOM 785 C CA . LEU A 1 107 ? 4.208 16.589 16.151 1.00 23.16 88 LEU A CA 1
ATOM 786 C C . LEU A 1 107 ? 4.632 15.231 16.700 1.00 23.52 88 LEU A C 1
ATOM 787 O O . LEU A 1 107 ? 5.603 15.135 17.470 1.00 22.78 88 LEU A O 1
ATOM 792 N N . SER A 1 108 ? 3.934 14.190 16.295 1.00 24.12 89 SER A N 1
ATOM 793 C CA A SER A 1 108 ? 4.294 12.832 16.702 0.50 24.92 89 SER A CA 1
ATOM 794 C CA B SER A 1 108 ? 4.266 12.833 16.712 0.50 24.07 89 SER A CA 1
ATOM 795 C C . SER A 1 108 ? 4.707 12.015 15.506 1.00 24.98 89 SER A C 1
ATOM 796 O O . SER A 1 108 ? 3.987 11.980 14.504 1.00 27.45 89 SER A O 1
ATOM 801 N N . GLY A 1 109 ? 5.862 11.339 15.606 1.00 24.27 90 GLY A N 1
ATOM 802 C CA . GLY A 1 109 ? 6.355 10.473 14.500 1.00 22.92 90 GLY A CA 1
ATOM 803 C C . GLY A 1 109 ? 7.611 10.971 13.809 1.00 22.05 90 GLY A C 1
ATOM 804 O O . GLY A 1 109 ? 7.717 11.021 12.592 1.00 21.42 90 GLY A O 1
ATOM 805 N N . LEU A 1 110 ? 8.635 11.269 14.593 1.00 20.89 91 LEU A N 1
ATOM 806 C CA . LEU A 1 110 ? 9.904 11.640 14.055 1.00 20.17 91 LEU A CA 1
ATOM 807 C C . LEU A 1 110 ? 10.369 10.804 12.888 1.00 18.47 91 LEU A C 1
ATOM 808 O O . LEU A 1 110 ? 10.299 9.569 12.912 1.00 19.24 91 LEU A O 1
ATOM 813 N N . ASN A 1 111 ? 10.886 11.489 11.877 1.00 18.14 92 ASN A N 1
ATOM 814 C CA . ASN A 1 111 ? 11.423 10.863 10.687 1.00 18.62 92 ASN A CA 1
ATOM 815 C C . ASN A 1 111 ? 12.197 11.895 9.915 1.00 17.58 92 ASN A C 1
ATOM 816 O O . ASN A 1 111 ? 12.041 13.095 10.130 1.00 21.48 92 ASN A O 1
ATOM 821 N N . LEU A 1 112 ? 13.101 11.438 9.087 1.00 19.02 93 LEU A N 1
ATOM 822 C CA . LEU A 1 112 ? 14.024 12.307 8.391 1.00 18.69 93 LEU A CA 1
ATOM 823 C C . LEU A 1 112 ? 13.357 13.177 7.338 1.00 18.82 93 LEU A C 1
ATOM 824 O O . LEU A 1 112 ? 13.554 14.390 7.285 1.00 18.95 93 LEU A O 1
ATOM 829 N N . PRO A 1 113 ? 12.522 12.569 6.513 1.00 18.73 94 PRO A N 1
ATOM 830 C CA . PRO A 1 113 ? 11.974 13.483 5.517 1.00 18.62 94 PRO A CA 1
ATOM 831 C C . PRO A 1 113 ? 11.265 14.670 6.166 1.00 17.32 94 PRO A C 1
ATOM 832 O O . PRO A 1 113 ? 11.370 15.810 5.678 1.00 20.35 94 PRO A O 1
ATOM 836 N N . LEU A 1 114 ? 10.507 14.434 7.228 1.00 18.37 95 LEU A N 1
ATOM 837 C CA . LEU A 1 114 ? 9.785 15.515 7.944 1.00 17.99 95 LEU A CA 1
ATOM 838 C C . LEU A 1 114 ? 10.669 16.649 8.386 1.00 18.85 95 LEU A C 1
ATOM 839 O O . LEU A 1 114 ? 10.417 17.834 8.123 1.00 20.05 95 LEU A O 1
ATOM 844 N N . ILE A 1 115 ? 11.760 16.290 9.056 1.00 18.02 96 ILE A N 1
ATOM 845 C CA . ILE A 1 115 ? 12.712 17.275 9.458 1.00 19.56 96 ILE A CA 1
ATOM 846 C C . ILE A 1 115 ? 13.372 18.066 8.314 1.00 19.04 96 ILE A C 1
ATOM 847 O O . ILE A 1 115 ? 13.472 19.291 8.381 1.00 20.83 96 ILE A O 1
ATOM 852 N N . ILE A 1 116 ? 13.758 17.397 7.243 1.00 21.03 97 ILE A N 1
ATOM 853 C CA A ILE A 1 116 ? 14.326 18.057 6.073 0.50 21.56 97 ILE A CA 1
ATOM 854 C CA B ILE A 1 116 ? 14.335 18.073 6.095 0.50 21.23 97 ILE A CA 1
ATOM 855 C C . ILE A 1 116 ? 13.332 19.064 5.445 1.00 22.23 97 ILE A C 1
ATOM 856 O O . ILE A 1 116 ? 13.690 20.207 5.100 1.00 21.68 97 ILE A O 1
ATOM 865 N N . ASP A 1 117 ? 12.075 18.648 5.298 1.00 23.21 98 ASP A N 1
ATOM 866 C CA A ASP A 1 117 ? 11.043 19.537 4.733 0.50 23.57 98 ASP A CA 1
ATOM 867 C CA B ASP A 1 117 ? 11.075 19.531 4.708 0.50 23.63 98 ASP A CA 1
ATOM 868 C C . ASP A 1 117 ? 10.805 20.779 5.598 1.00 23.25 98 ASP A C 1
ATOM 869 O O . ASP A 1 117 ? 10.673 21.900 5.081 1.00 22.59 98 ASP A O 1
ATOM 878 N N . LEU A 1 118 ? 10.739 20.595 6.912 1.00 23.27 99 LEU A N 1
ATOM 879 C CA . LEU A 1 118 ? 10.618 21.697 7.874 1.00 23.78 99 LEU A CA 1
ATOM 880 C C . LEU A 1 118 ? 11.788 22.686 7.763 1.00 24.85 99 LEU A C 1
ATOM 881 O O . LEU A 1 118 ? 11.583 23.906 7.757 1.00 23.32 99 LEU A O 1
ATOM 886 N N . LEU A 1 119 ? 13.013 22.167 7.678 1.00 26.30 100 LEU A N 1
ATOM 887 C CA . LEU A 1 119 ? 14.179 23.025 7.630 1.00 27.64 100 LEU A CA 1
ATOM 888 C C . LEU A 1 119 ? 14.319 23.810 6.311 1.00 28.39 100 LEU A C 1
ATOM 889 O O . LEU A 1 119 ? 14.654 25.002 6.352 1.00 29.45 100 LEU A O 1
ATOM 894 N N . ILE A 1 120 ? 14.065 23.154 5.175 1.00 28.87 101 ILE A N 1
ATOM 895 C CA . ILE A 1 120 ? 13.922 23.791 3.834 1.00 29.75 101 ILE A CA 1
ATOM 896 C C . ILE A 1 120 ? 12.951 24.989 3.832 1.00 29.47 101 ILE A C 1
ATOM 897 O O . ILE A 1 120 ? 13.302 26.081 3.386 1.00 27.78 101 ILE A O 1
ATOM 902 N N . SER A 1 121 ? 11.734 24.764 4.346 1.00 29.63 102 SER A N 1
ATOM 903 C CA . SER A 1 121 ? 10.714 25.799 4.465 1.00 29.13 102 SER A CA 1
ATOM 904 C C . SER A 1 121 ? 10.797 26.656 5.712 1.00 28.70 102 SER A C 1
ATOM 905 O O . SER A 1 121 ? 9.819 27.144 6.201 1.00 29.54 102 SER A O 1
ATOM 908 N N . ALA A 1 122 ? 11.989 26.854 6.258 1.00 28.52 103 ALA A N 1
ATOM 909 C CA . ALA A 1 122 ? 12.137 27.470 7.565 1.00 29.44 103 ALA A CA 1
ATOM 910 C C . ALA A 1 122 ? 11.890 28.978 7.615 1.00 29.40 103 ALA A C 1
ATOM 911 O O . ALA A 1 122 ? 11.659 29.527 8.699 1.00 30.90 103 ALA A O 1
ATOM 913 N N . ALA A 1 123 ? 11.934 29.632 6.460 1.00 29.15 104 ALA A N 1
ATOM 914 C CA . ALA A 1 123 ? 11.558 31.053 6.330 1.00 29.43 104 ALA A CA 1
ATOM 915 C C . ALA A 1 123 ? 10.050 31.267 6.428 1.00 30.01 104 ALA A C 1
ATOM 916 O O . ALA A 1 123 ? 9.594 32.388 6.597 1.00 30.77 104 ALA A O 1
ATOM 918 N N . GLU A 1 124 ? 9.286 30.181 6.312 1.00 31.53 105 GLU A N 1
ATOM 919 C CA . GLU A 1 124 ? 7.828 30.223 6.344 1.00 31.46 105 GLU A CA 1
ATOM 920 C C . GLU A 1 124 ? 7.308 30.776 7.689 1.00 31.52 105 GLU A C 1
ATOM 921 O O . GLU A 1 124 ? 7.679 30.293 8.767 1.00 31.20 105 GLU A O 1
ATOM 927 N N . ASP A 1 125 ? 6.477 31.805 7.612 1.00 31.78 106 ASP A N 1
ATOM 928 C CA . ASP A 1 125 ? 5.909 32.443 8.810 1.00 32.23 106 ASP A CA 1
ATOM 929 C C . ASP A 1 125 ? 4.550 31.877 9.268 1.00 31.80 106 ASP A C 1
ATOM 930 O O . ASP A 1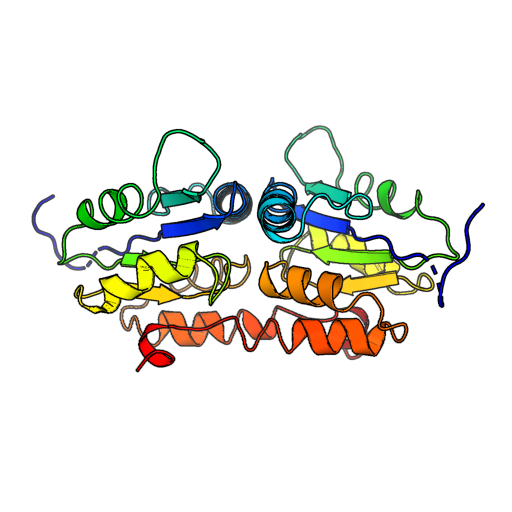 125 ? 4.171 32.031 10.434 1.00 33.42 106 ASP A O 1
ATOM 935 N N . ASN A 1 126 ? 3.794 31.262 8.369 1.00 29.98 107 ASN A N 1
ATOM 936 C CA . ASN A 1 126 ? 2.542 30.607 8.768 1.00 29.95 107 ASN A CA 1
ATOM 937 C C . ASN A 1 126 ? 2.922 29.236 9.317 1.00 28.60 107 ASN A C 1
ATOM 938 O O . ASN A 1 126 ? 3.187 28.290 8.547 1.00 27.22 107 ASN A O 1
ATOM 943 N N . THR A 1 127 ? 2.995 29.129 10.642 1.00 28.23 108 T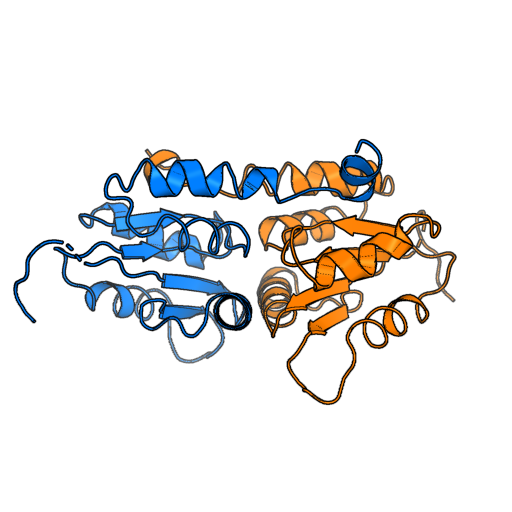HR A N 1
ATOM 944 C CA . THR A 1 127 ? 3.503 27.893 11.253 1.00 27.75 108 THR A CA 1
ATOM 945 C C . THR A 1 127 ? 2.626 26.681 11.006 1.00 27.24 108 THR A C 1
ATOM 946 O O . THR A 1 127 ? 3.114 25.559 10.817 1.00 25.75 108 THR A O 1
ATOM 950 N N . GLU A 1 128 ? 1.327 26.939 10.900 1.00 27.54 109 GLU A N 1
ATOM 951 C CA A GLU A 1 128 ? 0.342 25.891 10.576 0.50 27.76 109 GLU A CA 1
ATOM 952 C CA B GLU A 1 128 ? 0.378 25.889 10.623 0.50 27.59 109 GLU A CA 1
ATOM 953 C C . GLU A 1 128 ? 0.598 25.297 9.201 1.00 27.34 109 GLU A C 1
ATOM 954 O O . GLU A 1 128 ? 0.518 24.071 9.006 1.00 26.89 109 GLU A O 1
ATOM 965 N N . LYS A 1 129 ? 0.869 26.178 8.240 1.00 27.34 110 LYS A N 1
ATOM 966 C CA . LYS A 1 129 ? 1.148 25.812 6.857 1.00 27.31 110 LYS A CA 1
ATOM 967 C C . LYS A 1 129 ? 2.449 25.048 6.768 1.00 25.21 110 LYS A C 1
ATOM 968 O O . LYS A 1 129 ? 2.510 24.022 6.145 1.00 25.29 110 LYS A O 1
ATOM 974 N N . LEU A 1 130 ? 3.495 25.543 7.420 1.00 24.01 111 LEU A N 1
ATOM 975 C CA . LEU A 1 130 ? 4.767 24.805 7.499 1.00 22.32 111 LEU A CA 1
ATOM 976 C C . LEU A 1 130 ? 4.618 23.334 7.952 1.00 21.37 111 LEU A C 1
ATOM 977 O O . LEU A 1 130 ? 5.130 22.387 7.302 1.00 21.47 111 LEU A O 1
ATOM 982 N N . ILE A 1 131 ? 4.009 23.154 9.110 1.00 20.20 112 ILE A N 1
ATOM 983 C CA . ILE A 1 131 ? 3.876 21.852 9.751 1.00 21.40 112 ILE A CA 1
ATOM 984 C C . ILE A 1 131 ? 2.957 20.890 8.942 1.00 21.63 112 ILE A C 1
ATOM 985 O O . ILE A 1 131 ? 3.305 19.768 8.675 1.00 21.76 112 ILE A O 1
ATOM 990 N N . THR A 1 132 ? 1.794 21.364 8.541 1.00 22.42 113 THR A N 1
ATOM 991 C CA . THR A 1 132 ? 0.893 20.525 7.771 1.00 22.96 113 THR A CA 1
ATOM 992 C C . THR A 1 132 ? 1.504 20.125 6.417 1.00 22.93 113 THR A C 1
ATOM 993 O O . THR A 1 132 ? 1.483 18.943 6.071 1.00 24.26 113 THR A O 1
ATOM 997 N N . GLU A 1 133 ? 2.058 21.090 5.672 1.00 22.93 114 GLU A N 1
ATOM 998 C CA . GLU A 1 133 ? 2.753 20.796 4.403 1.00 23.21 114 GLU A CA 1
ATOM 999 C C . GLU A 1 133 ? 3.940 19.834 4.568 1.00 23.19 114 GLU A C 1
ATOM 1000 O O . GLU A 1 133 ? 4.137 18.884 3.770 1.00 22.87 114 GLU A O 1
ATOM 1006 N N . ALA A 1 134 ? 4.758 20.091 5.581 1.00 22.56 115 ALA A N 1
ATOM 1007 C CA . ALA A 1 134 ? 5.865 19.191 5.865 1.00 22.58 115 ALA A CA 1
ATOM 1008 C C . ALA A 1 134 ? 5.373 17.768 6.179 1.00 21.75 115 ALA A C 1
ATOM 1009 O O . ALA A 1 134 ? 5.950 16.795 5.703 1.00 22.57 115 ALA A O 1
ATOM 1011 N N . LEU A 1 135 ? 4.338 17.644 6.989 1.00 21.78 116 LEU A N 1
ATOM 1012 C CA . LEU A 1 135 ? 3.791 16.338 7.310 1.00 22.48 116 LEU A CA 1
ATOM 1013 C C . LEU A 1 135 ? 3.254 15.655 6.067 1.00 24.28 116 LEU A C 1
ATOM 1014 O O . LEU A 1 135 ? 3.487 14.454 5.862 1.00 24.80 116 LEU A O 1
ATOM 1019 N N . THR A 1 136 ? 2.546 16.407 5.239 1.00 26.11 117 THR A N 1
ATOM 1020 C CA . THR A 1 136 ? 2.039 15.821 3.982 1.00 26.99 117 THR A CA 1
ATOM 1021 C C . THR A 1 136 ? 3.156 15.321 3.073 1.00 26.82 117 THR A C 1
ATOM 1022 O O . THR A 1 136 ? 3.116 14.183 2.626 1.00 26.45 117 THR A O 1
ATOM 1026 N N . ASN A 1 137 ? 4.187 16.143 2.884 1.00 28.17 118 ASN A N 1
ATOM 1027 C CA A ASN A 1 137 ? 5.325 15.834 2.005 0.50 28.74 118 ASN A CA 1
ATOM 1028 C CA B ASN A 1 137 ? 5.277 15.790 1.986 0.50 28.69 118 ASN A CA 1
ATOM 1029 C C . ASN A 1 137 ? 6.150 14.674 2.577 1.00 29.36 118 ASN A C 1
ATOM 1030 O O . ASN A 1 137 ? 6.667 13.829 1.833 1.00 29.44 118 ASN A O 1
ATOM 1039 N N . ALA A 1 138 ? 6.267 14.637 3.908 1.00 29.70 119 ALA A N 1
ATOM 1040 C CA . ALA A 1 138 ? 6.961 13.535 4.610 1.00 29.68 119 ALA A CA 1
ATOM 1041 C C . ALA A 1 138 ? 6.250 12.205 4.410 1.00 29.21 119 ALA A C 1
ATOM 1042 O O . ALA A 1 138 ? 6.872 11.172 4.097 1.00 27.53 119 ALA A O 1
ATOM 1044 N N . LYS A 1 139 ? 4.937 12.217 4.605 1.00 29.27 120 LYS A N 1
ATOM 1045 C CA . LYS A 1 139 ? 4.148 11.009 4.445 1.00 30.02 120 LYS A CA 1
ATOM 1046 C C . LYS A 1 139 ? 4.216 10.458 3.004 1.00 30.25 120 LYS A C 1
ATOM 1047 O O . LYS A 1 139 ? 4.245 9.240 2.795 1.00 29.67 120 LYS A O 1
ATOM 1053 N N . GLU A 1 140 ? 4.266 11.348 2.023 1.00 31.08 121 GLU A N 1
ATOM 1054 C CA . GLU A 1 140 ? 4.395 10.951 0.621 1.00 31.57 121 GLU A CA 1
ATOM 1055 C C . GLU A 1 140 ? 5.707 10.224 0.391 1.00 30.51 121 GLU A C 1
ATOM 1056 O O . GLU A 1 140 ? 5.758 9.250 -0.346 1.00 30.22 121 GLU A O 1
ATOM 1062 N N . SER A 1 141 ? 6.761 10.726 1.040 1.00 28.61 122 SER A N 1
ATOM 1063 C CA . SER A 1 141 ? 8.108 10.142 1.003 1.00 28.14 122 SER A CA 1
ATOM 1064 C C . SER A 1 141 ? 8.323 8.756 1.694 1.00 27.08 122 SER A C 1
ATOM 1065 O O . SER A 1 141 ? 9.299 8.035 1.392 1.00 24.27 122 SER A O 1
ATOM 1068 N N . ILE A 1 142 ? 7.478 8.456 2.685 1.00 26.18 123 ILE A N 1
ATOM 1069 C CA . ILE A 1 142 ? 7.473 7.171 3.394 1.00 24.90 123 ILE A CA 1
ATOM 1070 C C . ILE A 1 142 ? 6.744 6.152 2.503 1.00 25.86 123 ILE A C 1
ATOM 1071 O O . ILE A 1 142 ? 5.542 6.269 2.271 1.00 25.68 123 ILE A O 1
ATOM 1076 N N . GLN A 1 143 ? 7.462 5.170 1.978 1.00 25.83 124 GLN A N 1
ATOM 1077 C CA . GLN A 1 143 ? 6.887 4.373 0.883 1.00 25.43 124 GLN A CA 1
ATOM 1078 C C . GLN A 1 143 ? 7.492 3.001 0.773 1.00 24.62 124 GLN A C 1
ATOM 1079 O O . GLN A 1 143 ? 8.587 2.753 1.307 1.00 23.99 124 GLN A O 1
ATOM 1085 N N . TYR A 1 144 ? 6.775 2.129 0.074 1.00 22.35 125 TYR A N 1
ATOM 1086 C CA . TYR A 1 144 ? 7.223 0.783 -0.222 1.00 22.01 125 TYR A CA 1
ATOM 1087 C C . TYR A 1 144 ? 7.918 0.846 -1.602 1.00 22.21 125 TYR A C 1
ATOM 1088 O O . TYR A 1 144 ? 7.285 0.864 -2.643 1.00 18.56 125 TYR A O 1
ATOM 1097 N N . CYS A 1 145 ? 9.235 0.898 -1.623 1.00 19.78 126 CYS A N 1
ATOM 1098 C CA . CYS A 1 145 ? 9.924 1.101 -2.892 1.00 21.88 126 CYS A CA 1
ATOM 1099 C C . CYS A 1 145 ? 9.706 0.042 -4.005 1.00 21.19 126 CYS A C 1
ATOM 1100 O O . CYS A 1 145 ? 9.865 0.390 -5.189 1.00 22.44 126 CYS A O 1
ATOM 1103 N N . ASN A 1 146 ? 9.385 -1.214 -3.643 1.00 20.32 127 ASN A N 1
ATOM 1104 C CA . ASN A 1 146 ? 9.232 -2.277 -4.614 1.00 21.19 127 ASN A CA 1
ATOM 1105 C C . ASN A 1 146 ? 8.033 -1.883 -5.467 1.00 21.50 127 ASN A C 1
ATOM 1106 O O . ASN A 1 146 ? 7.947 -2.278 -6.623 1.00 23.79 127 ASN A O 1
ATOM 1111 N N . GLN A 1 147 ? 7.170 -1.082 -4.894 1.00 21.00 128 GLN A N 1
ATOM 1112 C CA . GLN A 1 147 ? 5.894 -0.728 -5.623 1.00 21.33 128 GLN A CA 1
ATOM 1113 C C . GLN A 1 147 ? 6.054 0.638 -6.306 1.00 23.25 128 GLN A C 1
ATOM 1114 O O . GLN A 1 147 ? 5.725 0.799 -7.504 1.00 24.39 128 GLN A O 1
ATOM 1120 N N . THR A 1 148 ? 6.618 1.606 -5.586 1.00 24.23 129 THR A N 1
ATOM 1121 C CA . THR A 1 148 ? 6.780 2.963 -6.143 1.00 24.89 129 THR A CA 1
ATOM 1122 C C . THR A 1 148 ? 7.827 3.039 -7.270 1.00 27.04 129 THR A C 1
ATOM 1123 O O . THR A 1 148 ? 7.606 3.727 -8.271 1.00 25.74 129 THR A O 1
ATOM 1127 N N . ILE A 1 149 ? 8.986 2.395 -7.082 1.00 27.77 130 ILE A N 1
ATOM 1128 C CA . ILE A 1 149 ? 9.998 2.375 -8.118 1.00 30.37 130 ILE A CA 1
ATOM 1129 C C . ILE A 1 149 ? 9.524 1.603 -9.344 1.00 33.16 130 ILE A C 1
ATOM 1130 O O . ILE A 1 149 ? 9.690 2.097 -10.460 1.00 33.89 130 ILE A O 1
ATOM 1135 N N . ALA A 1 150 ? 8.896 0.442 -9.128 1.00 36.15 131 ALA A N 1
ATOM 1136 C CA . ALA A 1 150 ? 8.261 -0.343 -10.193 1.00 38.36 131 ALA A CA 1
ATOM 1137 C C . ALA A 1 150 ? 7.295 0.473 -11.068 1.00 41.13 131 ALA A C 1
ATOM 1138 O O . ALA A 1 150 ? 7.303 0.344 -12.311 1.00 41.97 131 ALA A O 1
ATOM 1140 N N . SER A 1 151 ? 6.459 1.287 -10.431 1.00 42.96 132 SER A N 1
ATOM 1141 C CA A SER A 1 151 ? 5.486 2.067 -11.173 0.50 44.28 132 SER A CA 1
ATOM 1142 C CA B SER A 1 151 ? 5.482 2.093 -11.159 0.50 44.34 132 SER A CA 1
ATOM 1143 C C . SER A 1 151 ? 6.194 3.099 -12.060 1.00 45.56 132 SER A C 1
ATOM 1144 O O . SER A 1 151 ? 5.848 3.242 -13.245 1.00 46.42 132 SER A O 1
ATOM 1149 N N . ALA A 1 152 ? 7.190 3.798 -11.501 1.00 47.21 133 ALA A N 1
ATOM 1150 C CA . ALA A 1 152 ? 7.958 4.797 -12.254 1.00 48.88 133 ALA A CA 1
ATOM 1151 C C . ALA A 1 152 ? 8.739 4.147 -13.390 1.00 50.41 133 ALA A C 1
ATOM 1152 O O . ALA A 1 152 ? 9.053 4.819 -14.372 1.00 50.21 133 ALA A O 1
ATOM 1162 N N . ASN B 1 14 ? 18.183 -26.545 10.417 1.00 52.10 -5 ASN B N 1
ATOM 1163 C CA . ASN B 1 14 ? 18.181 -26.135 11.856 1.00 51.91 -5 ASN B CA 1
ATOM 1164 C C . ASN B 1 14 ? 16.749 -26.008 12.419 1.00 51.00 -5 ASN B C 1
ATOM 1165 O O . ASN B 1 14 ? 16.286 -26.910 13.139 1.00 52.13 -5 ASN B O 1
ATOM 1170 N N . LEU B 1 15 ? 16.068 -24.902 12.071 1.00 49.22 -4 LEU B N 1
ATOM 1171 C CA . LEU B 1 15 ? 14.716 -24.525 12.562 1.00 47.26 -4 LEU B CA 1
ATOM 1172 C C . LEU B 1 15 ? 13.731 -24.550 11.376 1.00 45.67 -4 LEU B C 1
ATOM 1173 O O . LEU B 1 15 ? 14.137 -24.789 10.240 1.00 45.45 -4 LEU B O 1
ATOM 1178 N N . TYR B 1 16 ? 12.444 -24.307 11.628 1.00 43.78 -3 TYR B N 1
ATOM 1179 C CA . TYR B 1 16 ? 11.464 -24.159 10.540 1.00 42.44 -3 TYR B CA 1
ATOM 1180 C C . TYR B 1 16 ? 10.610 -22.911 10.712 1.00 40.88 -3 TYR B C 1
ATOM 1181 O O . TYR B 1 16 ? 10.377 -22.448 11.824 1.00 40.05 -3 TYR B O 1
ATOM 1190 N N . PHE B 1 17 ? 10.116 -22.390 9.598 1.00 39.77 -2 PHE B N 1
ATOM 1191 C CA . PHE B 1 17 ? 9.477 -21.085 9.598 1.00 38.80 -2 PHE B CA 1
ATOM 1192 C C . PHE B 1 17 ? 8.137 -21.154 8.887 1.00 38.70 -2 PHE B C 1
ATOM 1193 O O . PHE B 1 17 ? 7.997 -21.875 7.904 1.00 37.41 -2 PHE B O 1
ATOM 1201 N N . GLN B 1 18 ? 7.161 -20.420 9.425 1.00 38.79 -1 GLN B N 1
ATOM 1202 C CA A GLN B 1 18 ? 5.914 -20.167 8.723 0.50 38.89 -1 GLN B CA 1
ATOM 1203 C CA B GLN B 1 18 ? 5.912 -20.177 8.709 0.50 39.18 -1 GLN B CA 1
ATOM 1204 C C . GLN B 1 18 ? 6.262 -19.176 7.607 1.00 38.82 -1 GLN B C 1
ATOM 1205 O O . GLN B 1 18 ? 6.401 -17.971 7.847 1.00 39.35 -1 GLN B O 1
ATOM 1216 N N . GLY B 1 19 ? 6.425 -19.694 6.398 1.00 38.14 0 GLY B N 1
ATOM 1217 C CA . GLY B 1 19 ? 6.924 -18.918 5.279 1.00 37.27 0 GLY B CA 1
ATOM 1218 C C . GLY B 1 19 ? 8.444 -18.937 5.334 1.00 36.42 0 GLY B C 1
ATOM 1219 O O . GLY B 1 19 ? 9.071 -20.008 5.470 1.00 36.53 0 GLY B O 1
ATOM 1228 N N . LYS B 1 21 ? 12.190 -17.184 6.889 1.00 30.42 2 LYS B N 1
ATOM 1229 C CA . LYS B 1 21 ? 12.799 -16.409 7.950 1.00 28.89 2 LYS B CA 1
ATOM 1230 C C . LYS B 1 21 ? 12.893 -14.943 7.478 1.00 27.52 2 LYS B C 1
ATOM 1231 O O . LYS B 1 21 ? 13.270 -14.699 6.331 1.00 25.73 2 LYS B O 1
ATOM 1237 N N . ARG B 1 22 ? 12.518 -13.988 8.345 1.00 26.30 3 ARG B N 1
ATOM 1238 C CA . ARG B 1 22 ? 12.650 -12.580 8.027 1.00 25.72 3 ARG B CA 1
ATOM 1239 C C . ARG B 1 22 ? 13.846 -11.945 8.731 1.00 25.84 3 ARG B C 1
ATOM 1240 O O . ARG B 1 22 ? 14.013 -12.141 9.923 1.00 25.51 3 ARG B O 1
ATOM 1248 N N . HIS B 1 23 ? 14.611 -11.141 7.986 1.00 25.25 4 HIS B N 1
ATOM 1249 C CA . HIS B 1 23 ? 15.691 -10.343 8.560 1.00 25.88 4 HIS B CA 1
ATOM 1250 C C . HIS B 1 23 ? 15.342 -8.902 8.248 1.00 25.22 4 HIS B C 1
ATOM 1251 O O . HIS B 1 23 ? 14.809 -8.604 7.154 1.00 24.71 4 HIS B O 1
ATOM 1258 N N . TYR B 1 24 ? 15.664 -8.013 9.184 1.00 24.47 5 TYR B N 1
ATOM 1259 C CA A TYR B 1 24 ? 15.431 -6.581 9.025 0.50 24.09 5 TYR B CA 1
ATOM 1260 C CA B TYR B 1 24 ? 15.447 -6.581 9.023 0.50 24.16 5 TYR B CA 1
ATOM 1261 C C . TYR B 1 24 ? 16.745 -5.807 9.017 1.00 24.34 5 TYR B C 1
ATOM 1262 O O . TYR B 1 24 ? 17.610 -6.022 9.883 1.00 23.71 5 TYR B O 1
ATOM 1279 N N . ILE B 1 25 ? 16.880 -4.886 8.068 1.00 24.38 6 ILE B N 1
ATOM 1280 C CA . ILE B 1 25 ? 18.018 -3.956 8.075 1.00 23.53 6 ILE B CA 1
ATOM 1281 C C . ILE B 1 25 ? 17.469 -2.561 8.261 1.00 23.30 6 ILE B C 1
ATOM 1282 O O . ILE B 1 25 ? 16.535 -2.141 7.525 1.00 23.78 6 ILE B O 1
ATOM 1287 N N . PHE B 1 26 ? 17.950 -1.859 9.286 1.00 22.02 7 PHE B N 1
ATOM 1288 C CA . PHE B 1 26 ? 17.748 -0.402 9.335 1.00 22.01 7 PHE B CA 1
ATOM 1289 C C . PHE B 1 26 ? 18.979 0.302 8.747 1.00 21.49 7 PHE B C 1
ATOM 1290 O O . PHE B 1 26 ? 20.115 0.107 9.226 1.00 21.61 7 PHE B O 1
ATOM 1298 N N . ALA B 1 27 ? 18.769 1.159 7.763 1.00 20.20 8 ALA B N 1
ATOM 1299 C CA . ALA B 1 27 ? 19.880 1.853 7.109 1.00 19.66 8 ALA B CA 1
ATOM 1300 C C . ALA B 1 27 ? 19.727 3.387 7.054 1.00 20.23 8 ALA B C 1
ATOM 1301 O O . ALA B 1 27 ? 18.702 3.950 6.579 1.00 19.94 8 ALA B O 1
ATOM 1303 N N . SER B 1 28 ? 20.744 4.071 7.568 1.00 18.56 9 SER B N 1
ATOM 1304 C CA . SER B 1 28 ? 20.701 5.544 7.676 1.00 21.25 9 SER B CA 1
ATOM 1305 C C . SER B 1 28 ? 22.019 6.254 7.347 1.00 22.24 9 SER B C 1
ATOM 1306 O O . SER B 1 28 ? 23.076 5.625 7.300 1.00 24.58 9 SER B O 1
ATOM 1309 N N . HIS B 1 29 ? 21.936 7.544 7.061 1.00 24.02 10 HIS B N 1
ATOM 1310 C CA . HIS B 1 29 ? 23.099 8.427 7.116 1.00 24.15 10 HIS B CA 1
ATOM 1311 C C . HIS B 1 29 ? 23.335 8.540 8.589 1.00 23.43 10 HIS B C 1
ATOM 1312 O O . HIS B 1 29 ? 22.404 8.763 9.358 1.00 23.41 10 HIS B O 1
ATOM 1319 N N . GLY B 1 30 ? 24.566 8.380 9.034 1.00 22.98 11 GLY B N 1
ATOM 1320 C CA . GLY B 1 30 ? 24.791 8.583 10.438 1.00 22.43 11 GLY B CA 1
ATOM 1321 C C . GLY B 1 30 ? 24.134 7.562 11.345 1.00 21.19 11 GLY B C 1
ATOM 1322 O O . GLY B 1 30 ? 23.818 6.446 10.945 1.00 21.75 11 GLY B O 1
ATOM 1323 N N . SER B 1 31 ? 23.942 7.924 12.594 1.00 21.47 12 SER B N 1
ATOM 1324 C CA . SER B 1 31 ? 23.631 6.928 13.638 1.00 21.26 12 SER B CA 1
ATOM 1325 C C . SER B 1 31 ? 22.167 6.756 13.959 1.00 20.70 12 SER B C 1
ATOM 1326 O O . SER B 1 31 ? 21.800 6.027 14.870 1.00 20.99 12 SER B O 1
ATOM 1329 N N . PHE B 1 32 ? 21.326 7.336 13.105 1.00 20.44 13 PHE B N 1
ATOM 1330 C CA . PHE B 1 32 ? 19.900 7.223 13.242 1.00 19.37 13 PHE B CA 1
ATOM 1331 C C . PHE B 1 32 ? 19.547 5.751 13.397 1.00 18.34 13 PHE B C 1
ATOM 1332 O O . PHE B 1 32 ? 18.836 5.405 14.341 1.00 19.13 13 PHE B O 1
ATOM 1340 N N . ALA B 1 33 ? 20.042 4.873 12.531 1.00 18.18 14 ALA B N 1
ATOM 1341 C CA . ALA B 1 33 ? 19.637 3.471 12.555 1.00 19.22 14 ALA B CA 1
ATOM 1342 C C . ALA B 1 33 ? 19.875 2.791 13.915 1.00 18.88 14 ALA B C 1
ATOM 1343 O O . ALA B 1 33 ? 19.043 2.084 14.424 1.00 17.30 14 ALA B O 1
ATOM 1345 N N . ASN B 1 34 ? 21.042 2.996 14.538 1.00 19.70 15 ASN B N 1
ATOM 1346 C CA A ASN B 1 34 ? 21.238 2.467 15.874 0.50 19.84 15 ASN B CA 1
ATOM 1347 C CA B ASN B 1 34 ? 21.249 2.472 15.875 0.50 20.09 15 ASN B CA 1
ATOM 1348 C C . ASN B 1 34 ? 20.319 3.106 16.917 1.00 19.35 15 ASN B C 1
ATOM 1349 O O . ASN B 1 34 ? 19.810 2.432 17.806 1.00 21.00 15 ASN B O 1
ATOM 1358 N N . GLY B 1 35 ? 20.102 4.409 16.829 1.00 19.14 16 GLY B N 1
ATOM 1359 C CA . GLY B 1 35 ? 19.260 5.072 17.806 1.00 20.09 16 GLY B CA 1
ATOM 1360 C C . GLY B 1 35 ? 17.807 4.607 17.742 1.00 20.02 16 GLY B C 1
ATOM 1361 O O . GLY B 1 35 ? 17.156 4.391 18.775 1.00 19.46 16 GLY B O 1
ATOM 1362 N N . LEU B 1 36 ? 17.300 4.459 16.527 1.00 22.40 17 LEU B N 1
ATOM 1363 C CA . LEU B 1 36 ? 15.957 3.915 16.367 1.00 22.61 17 LEU B CA 1
ATOM 1364 C C . LEU B 1 36 ? 15.869 2.462 16.891 1.00 22.78 17 LEU B C 1
ATOM 1365 O O . LEU B 1 36 ? 14.894 2.088 17.541 1.00 23.74 17 LEU B O 1
ATOM 1370 N N . LEU B 1 37 ? 16.882 1.643 16.633 1.00 22.85 18 LEU B N 1
ATOM 1371 C CA . LEU B 1 37 ? 16.899 0.301 17.209 1.00 22.71 18 LEU B CA 1
ATOM 1372 C C . LEU B 1 37 ? 16.771 0.359 18.740 1.00 23.16 18 LEU B C 1
ATOM 1373 O O . LEU B 1 37 ? 16.080 -0.474 19.342 1.00 22.11 18 LEU B O 1
ATOM 1378 N N . ASN B 1 38 ? 17.473 1.322 19.361 1.00 23.98 19 ASN B N 1
ATOM 1379 C CA . ASN B 1 38 ? 17.428 1.548 20.805 1.00 23.90 19 ASN B CA 1
ATOM 1380 C C . ASN B 1 38 ? 15.998 1.807 21.285 1.00 23.42 19 ASN B C 1
ATOM 1381 O O . ASN B 1 38 ? 15.512 1.145 22.212 1.00 22.70 19 ASN B O 1
ATOM 1386 N N . SER B 1 39 ? 15.306 2.724 20.614 1.00 23.60 20 SER B N 1
ATOM 1387 C CA . SER B 1 39 ? 13.890 2.980 20.875 1.00 23.11 20 SER B CA 1
ATOM 1388 C C . SER B 1 39 ? 13.088 1.686 20.810 1.00 22.15 20 SER B C 1
ATOM 1389 O O . SER B 1 39 ? 12.287 1.419 21.705 1.00 21.23 20 SER B O 1
ATOM 1392 N N . VAL B 1 40 ? 13.280 0.917 19.736 1.00 21.82 21 VAL B N 1
ATOM 1393 C CA . VAL B 1 40 ? 12.516 -0.328 19.519 1.00 21.85 21 VAL B CA 1
ATOM 1394 C C . VAL B 1 40 ? 12.710 -1.315 20.651 1.00 22.07 21 VAL B C 1
ATOM 1395 O O . VAL B 1 40 ? 11.773 -1.933 21.151 1.00 21.14 21 VAL B O 1
ATOM 1399 N N . GLU B 1 41 ? 13.953 -1.422 21.098 1.00 22.20 22 GLU B N 1
ATOM 1400 C CA . GLU B 1 41 ? 14.294 -2.378 22.131 1.00 23.67 22 GLU B CA 1
ATOM 1401 C C . GLU B 1 41 ? 13.802 -1.940 23.523 1.00 22.25 22 GLU B C 1
ATOM 1402 O O . GLU B 1 41 ? 13.458 -2.781 24.340 1.00 22.22 22 GLU B O 1
ATOM 1408 N N . LEU B 1 42 ? 13.727 -0.630 23.752 1.00 23.13 23 LEU B N 1
ATOM 1409 C CA . LEU B 1 42 ? 13.174 -0.067 24.969 1.00 23.17 23 LEU B CA 1
ATOM 1410 C C . LEU B 1 42 ? 11.657 -0.330 25.056 1.00 23.55 23 LEU B C 1
ATOM 1411 O O . LEU B 1 42 ? 11.082 -0.298 26.147 1.00 24.54 23 LEU B O 1
ATOM 1416 N N . ILE B 1 43 ? 11.009 -0.539 23.923 1.00 22.97 24 ILE B N 1
ATOM 1417 C CA . ILE B 1 43 ? 9.553 -0.808 23.884 1.00 22.54 24 ILE B CA 1
ATOM 1418 C C . ILE B 1 43 ? 9.216 -2.292 23.735 1.00 22.12 24 ILE B C 1
ATOM 1419 O O . ILE B 1 43 ? 8.460 -2.865 24.545 1.00 21.27 24 ILE B O 1
ATOM 1424 N N . LEU B 1 44 ? 9.767 -2.925 22.717 1.00 22.49 25 LEU B N 1
ATOM 1425 C CA . LEU B 1 44 ? 9.433 -4.315 22.383 1.00 23.98 25 LEU B CA 1
ATOM 1426 C C . LEU B 1 44 ? 10.486 -5.337 22.771 1.00 23.66 25 LEU B C 1
ATOM 1427 O O . LEU B 1 44 ? 10.395 -6.517 22.403 1.00 23.76 25 LEU B O 1
ATOM 1432 N N . GLY B 1 45 ? 11.486 -4.935 23.547 1.00 24.53 26 GLY B N 1
ATOM 1433 C CA . GLY B 1 45 ? 12.473 -5.896 23.957 1.00 24.96 26 GLY B CA 1
ATOM 1434 C C . GLY B 1 45 ? 13.547 -6.135 22.910 1.00 26.36 26 GLY B C 1
ATOM 1435 O O . GLY B 1 45 ? 13.493 -5.583 21.817 1.00 25.45 26 GLY B O 1
ATOM 1436 N N . LYS B 1 46 ? 14.553 -6.939 23.262 1.00 26.70 27 LYS B N 1
ATOM 1437 C CA . LYS B 1 46 ? 15.682 -7.151 22.366 1.00 28.39 27 LYS B CA 1
ATOM 1438 C C . LYS B 1 46 ? 15.258 -7.764 21.048 1.00 27.87 27 LYS B C 1
ATOM 1439 O O . LYS B 1 46 ? 14.379 -8.615 21.011 1.00 27.72 27 LYS B O 1
ATOM 1445 N N . GLN B 1 47 ? 15.923 -7.353 19.977 1.00 27.85 28 GLN B N 1
ATOM 1446 C CA . GLN B 1 47 ? 15.515 -7.742 18.627 1.00 28.17 28 GLN B CA 1
ATOM 1447 C C . GLN B 1 47 ? 16.695 -8.278 17.807 1.00 28.53 28 GLN B C 1
ATOM 1448 O O . GLN B 1 47 ? 17.333 -7.531 17.094 1.00 27.41 28 GLN B O 1
ATOM 1454 N N . PRO B 1 48 ? 16.952 -9.588 17.887 1.00 29.20 29 PRO B N 1
ATOM 1455 C CA . PRO B 1 48 ? 18.112 -10.210 17.228 1.00 30.49 29 PRO B CA 1
ATOM 1456 C C . PRO B 1 48 ? 18.106 -10.226 15.697 1.00 29.92 29 PRO B C 1
ATOM 1457 O O . PRO B 1 48 ? 19.165 -10.338 1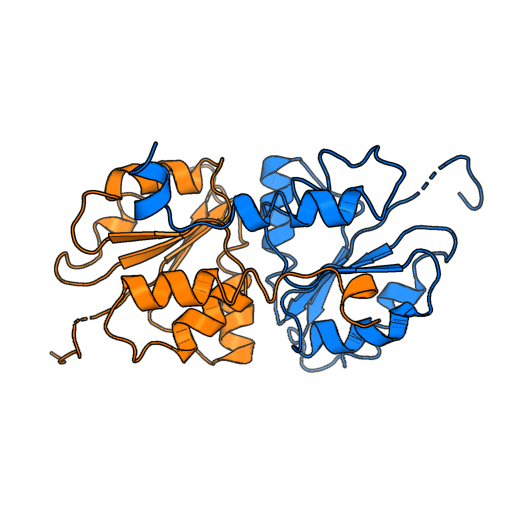5.095 1.00 31.43 29 PRO B O 1
ATOM 1461 N N . ASP B 1 49 ? 16.942 -10.127 15.066 1.00 28.98 30 ASP B N 1
ATOM 1462 C CA . ASP B 1 49 ? 16.885 -10.146 13.611 1.00 29.64 30 ASP B CA 1
ATOM 1463 C C . ASP B 1 49 ? 16.845 -8.752 12.947 1.00 28.98 30 ASP B C 1
ATOM 1464 O O . ASP B 1 49 ? 16.503 -8.630 11.746 1.00 27.98 30 ASP B O 1
ATOM 1469 N N . ILE B 1 50 ? 17.215 -7.721 13.714 1.00 26.64 31 ILE B N 1
ATOM 1470 C CA . ILE B 1 50 ? 17.352 -6.370 13.176 1.00 25.88 31 ILE B CA 1
ATOM 1471 C C . ILE B 1 50 ? 18.839 -6.044 13.113 1.00 26.05 31 ILE B C 1
ATOM 1472 O O . ILE B 1 50 ? 19.583 -6.235 14.101 1.00 25.78 31 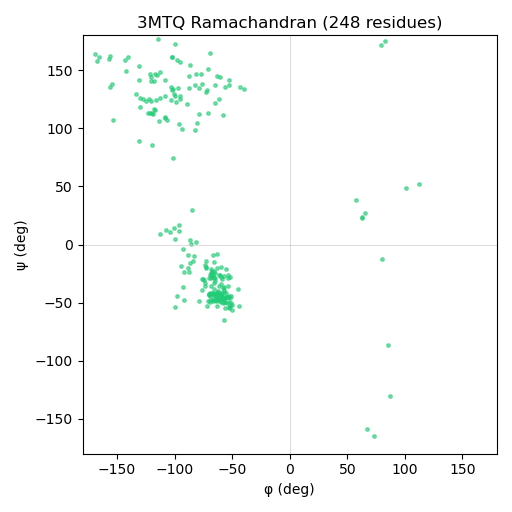ILE B O 1
ATOM 1477 N N . HIS B 1 51 ? 19.278 -5.611 11.945 1.00 25.84 32 HIS B N 1
ATOM 1478 C CA . HIS B 1 51 ? 20.673 -5.269 11.719 1.00 24.99 32 HIS B CA 1
ATOM 1479 C C . HIS B 1 51 ? 20.735 -3.817 11.281 1.00 25.18 32 HIS B C 1
ATOM 1480 O O . HIS B 1 51 ? 19.808 -3.334 10.632 1.00 23.68 32 HIS B O 1
ATOM 1487 N N . THR B 1 52 ? 21.790 -3.098 11.652 1.00 23.62 33 THR B N 1
ATOM 1488 C CA . THR B 1 52 ? 21.836 -1.708 11.284 1.00 24.29 33 THR B CA 1
ATOM 1489 C C . THR B 1 52 ? 23.007 -1.436 10.354 1.00 24.96 33 THR B C 1
ATOM 1490 O O . THR B 1 52 ? 24.057 -2.092 10.432 1.00 24.98 33 THR B O 1
ATOM 1494 N N . LEU B 1 53 ? 22.789 -0.491 9.447 1.00 24.12 34 LEU B N 1
ATOM 1495 C CA . LEU B 1 53 ? 23.825 0.117 8.657 1.00 24.28 34 LEU B CA 1
ATOM 1496 C C . LEU B 1 53 ? 23.815 1.647 8.849 1.00 24.52 34 LEU B C 1
ATOM 1497 O O . LEU B 1 53 ? 22.877 2.352 8.506 1.00 22.67 34 LEU B O 1
ATOM 1502 N N . CYS B 1 54 ? 24.880 2.140 9.472 1.00 24.18 35 CYS B N 1
ATOM 1503 C CA . CYS B 1 54 ? 25.080 3.564 9.695 1.00 26.19 35 CYS B CA 1
ATOM 1504 C C . CYS B 1 54 ? 26.173 4.094 8.752 1.00 28.06 35 CYS B C 1
ATOM 1505 O O . CYS B 1 54 ? 27.373 3.836 8.932 1.00 27.49 35 CYS B O 1
ATOM 1508 N N . ALA B 1 55 ? 25.741 4.847 7.747 1.00 28.63 36 ALA B N 1
ATOM 1509 C CA . ALA B 1 55 ? 26.595 5.262 6.641 1.00 30.70 36 ALA B CA 1
ATOM 1510 C C . ALA B 1 55 ? 27.328 6.568 6.984 1.00 32.78 36 ALA B C 1
ATOM 1511 O O . ALA B 1 55 ? 26.807 7.411 7.685 1.00 30.70 36 ALA B O 1
ATOM 1513 N N . TYR B 1 56 ? 28.566 6.672 6.504 1.00 36.77 37 TYR B N 1
ATOM 1514 C CA . TYR B 1 56 ? 29.445 7.835 6.690 1.00 39.76 37 TYR B CA 1
ATOM 1515 C C . TYR B 1 56 ? 29.719 8.210 8.132 1.00 41.89 37 TYR B C 1
ATOM 1516 O O . TYR B 1 56 ? 29.767 9.404 8.457 1.00 42.54 37 TYR B O 1
ATOM 1525 N N . VAL B 1 57 ? 29.875 7.213 8.994 1.00 44.79 38 VAL B N 1
ATOM 1526 C CA . VAL B 1 57 ? 30.438 7.449 10.326 1.00 46.58 38 VAL B CA 1
ATOM 1527 C C . VAL B 1 57 ? 31.946 7.061 10.380 1.00 48.15 38 VAL B C 1
ATOM 1528 O O . VAL B 1 57 ? 32.591 7.151 11.434 1.00 48.97 38 VAL 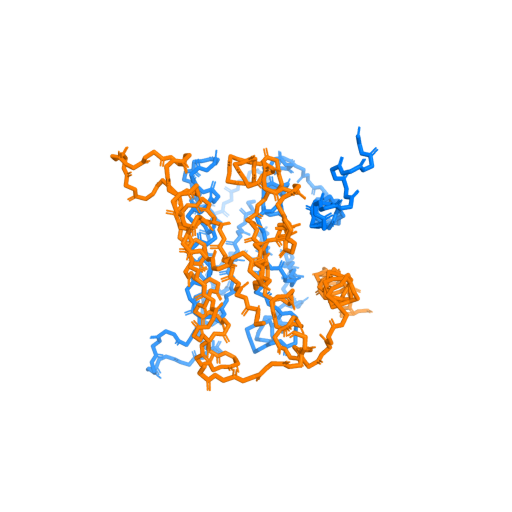B O 1
ATOM 1532 N N . GLU B 1 58 ? 32.502 6.682 9.222 1.00 49.47 39 GLU B N 1
ATOM 1533 C CA . GLU B 1 58 ? 33.939 6.382 9.077 1.00 50.11 39 GLU B CA 1
ATOM 1534 C C . GLU B 1 58 ? 34.381 6.632 7.623 1.00 50.44 39 GLU B C 1
ATOM 1535 O O . GLU B 1 58 ? 34.048 5.847 6.732 1.00 50.61 39 GLU B O 1
ATOM 1537 N N . GLU B 1 59 ? 35.140 7.709 7.391 1.00 50.48 40 GLU B N 1
ATOM 1538 C CA . GLU B 1 59 ? 35.509 8.155 6.029 1.00 50.35 40 GLU B CA 1
ATOM 1539 C C . GLU B 1 59 ? 36.158 7.090 5.142 1.00 49.93 40 GLU B C 1
ATOM 1540 O O . GLU B 1 59 ? 36.063 7.179 3.914 1.00 50.43 40 GLU B O 1
ATOM 1542 N N . GLU B 1 60 ? 36.819 6.102 5.752 1.00 49.30 41 GLU B N 1
ATOM 1543 C CA . GLU B 1 60 ? 37.495 5.036 5.004 1.00 48.67 41 GLU B CA 1
ATOM 1544 C C . GLU B 1 60 ? 36.531 4.100 4.240 1.00 47.84 41 GLU B C 1
ATOM 1545 O O . GLU B 1 60 ? 36.910 3.541 3.205 1.00 47.93 41 GLU B O 1
ATOM 1547 N N . VAL B 1 61 ? 35.290 3.966 4.731 1.00 46.18 42 VAL B N 1
ATOM 1548 C CA . VAL B 1 61 ? 34.334 2.931 4.258 1.00 44.44 42 VAL B CA 1
ATOM 1549 C C . VAL B 1 61 ? 33.452 3.394 3.064 1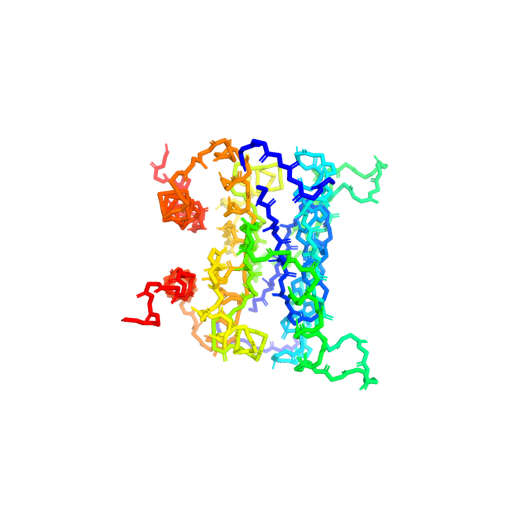.00 42.52 42 VAL B C 1
ATOM 1550 O O . VAL B 1 61 ? 32.714 4.388 3.157 1.00 42.98 42 VAL B O 1
ATOM 1554 N N . ASP B 1 62 ? 33.546 2.676 1.951 1.00 39.24 43 ASP B N 1
ATOM 1555 C CA . ASP B 1 62 ? 32.773 2.980 0.749 1.00 37.38 43 ASP B CA 1
ATOM 1556 C C . ASP B 1 62 ? 31.340 2.452 0.930 1.00 34.57 43 ASP B C 1
ATOM 1557 O O . ASP B 1 62 ? 31.149 1.338 1.383 1.00 33.62 43 ASP B O 1
ATOM 1562 N N . LEU B 1 63 ? 30.344 3.256 0.576 1.00 32.81 44 LEU B N 1
ATOM 1563 C CA . LEU B 1 63 ? 28.943 2.930 0.859 1.00 30.56 44 LEU B CA 1
ATOM 1564 C C . LEU B 1 63 ? 28.466 1.748 0.006 1.00 29.66 44 LEU B C 1
ATOM 1565 O O . LEU B 1 63 ? 27.783 0.837 0.520 1.00 29.09 44 LEU B O 1
ATOM 1570 N N . THR B 1 64 ? 28.847 1.736 -1.276 1.00 28.33 45 THR B N 1
ATOM 1571 C CA . THR B 1 64 ? 28.524 0.588 -2.142 1.00 27.93 45 THR B CA 1
ATOM 1572 C C . THR B 1 64 ? 29.051 -0.700 -1.516 1.00 26.80 45 THR B C 1
ATOM 1573 O O . THR B 1 64 ? 28.350 -1.667 -1.424 1.00 25.70 45 THR B O 1
ATOM 1577 N N . GLN B 1 65 ? 30.296 -0.711 -1.034 1.00 26.90 46 GLN B N 1
ATOM 1578 C CA A GLN B 1 65 ? 30.847 -1.917 -0.447 0.50 26.97 46 GLN B CA 1
ATOM 1579 C CA B GLN B 1 65 ? 30.874 -1.901 -0.420 0.50 27.06 46 GLN B CA 1
ATOM 1580 C C . GLN B 1 65 ? 30.104 -2.295 0.829 1.00 26.28 46 GLN B C 1
ATOM 1581 O O . GLN B 1 65 ? 29.835 -3.463 1.054 1.00 26.67 46 GLN B O 1
ATOM 1592 N N . GLN B 1 66 ? 29.765 -1.287 1.640 1.00 26.48 47 GLN B N 1
ATOM 1593 C CA . GLN B 1 66 ? 29.066 -1.457 2.907 1.00 26.12 47 GLN B CA 1
ATOM 1594 C C . GLN B 1 66 ? 27.693 -2.127 2.726 1.00 25.36 47 GLN B C 1
ATOM 1595 O O . GLN B 1 66 ? 27.393 -3.107 3.418 1.00 25.90 47 GLN B O 1
ATOM 1601 N N . VAL B 1 67 ? 26.903 -1.595 1.785 1.00 24.19 48 VAL B N 1
ATOM 1602 C CA . VAL B 1 67 ? 25.537 -2.083 1.424 1.00 24.11 48 VAL B CA 1
ATOM 1603 C C . VAL B 1 67 ? 25.544 -3.420 0.689 1.00 24.06 48 VAL B C 1
ATOM 1604 O O . VAL B 1 67 ? 24.838 -4.363 1.060 1.00 23.56 48 VAL B O 1
ATOM 1608 N N . GLU B 1 68 ? 26.375 -3.532 -0.333 1.00 25.05 49 GLU B N 1
ATOM 1609 C CA A GLU B 1 68 ? 26.507 -4.767 -1.087 0.50 26.10 49 GLU B CA 1
ATOM 1610 C CA B GLU B 1 68 ? 26.459 -4.768 -1.077 0.50 25.91 49 GLU B CA 1
ATOM 1611 C C . GLU B 1 68 ? 27.032 -5.892 -0.225 1.00 25.66 49 GLU B C 1
ATOM 1612 O O . GLU B 1 68 ? 26.553 -6.997 -0.295 1.00 26.59 49 GLU B O 1
ATOM 1623 N N . ALA B 1 69 ? 28.039 -5.624 0.609 1.00 25.97 50 ALA B N 1
ATOM 1624 C CA . ALA B 1 69 ? 28.547 -6.699 1.460 1.00 25.04 50 ALA B CA 1
ATOM 1625 C C . ALA B 1 69 ? 27.489 -7.208 2.445 1.00 25.27 50 ALA B C 1
ATOM 1626 O O . ALA B 1 69 ? 27.351 -8.401 2.639 1.00 25.32 50 ALA B O 1
ATOM 1628 N N . LEU B 1 70 ? 26.730 -6.292 3.041 1.00 25.09 51 LEU B N 1
ATOM 1629 C CA . LEU B 1 70 ? 25.721 -6.645 4.012 1.00 25.84 51 LEU B CA 1
ATOM 1630 C C . LEU B 1 70 ? 24.628 -7.482 3.358 1.00 25.77 51 LEU B C 1
ATOM 1631 O O . LEU B 1 70 ? 24.231 -8.477 3.907 1.00 25.64 51 LEU B O 1
ATOM 1636 N N . VAL B 1 71 ? 24.178 -7.082 2.178 1.00 27.33 52 VAL B N 1
ATOM 1637 C CA . VAL B 1 71 ? 23.082 -7.791 1.518 1.00 28.22 52 VAL B CA 1
ATOM 1638 C C . VAL B 1 71 ? 23.507 -9.200 1.063 1.00 29.08 52 VAL B C 1
ATOM 1639 O O . VAL B 1 71 ? 22.730 -10.159 1.145 1.00 28.60 52 VAL B O 1
ATOM 1643 N N . ALA B 1 72 ? 24.761 -9.317 0.633 1.00 29.72 53 ALA B N 1
ATOM 1644 C CA . ALA B 1 72 ? 25.291 -10.569 0.126 1.00 30.90 53 ALA B CA 1
ATOM 1645 C C . ALA B 1 72 ? 25.421 -11.638 1.229 1.00 31.78 53 ALA B C 1
ATOM 1646 O O . ALA B 1 72 ? 25.426 -12.825 0.898 1.00 32.82 53 ALA B O 1
ATOM 1648 N N . ARG B 1 73 ? 25.474 -11.207 2.500 1.00 33.19 54 ARG B N 1
ATOM 1649 C CA A ARG B 1 73 ? 25.539 -12.111 3.676 0.50 33.73 54 ARG B CA 1
ATOM 1650 C CA B ARG B 1 73 ? 25.544 -12.115 3.669 0.50 33.51 54 ARG B CA 1
ATOM 1651 C C . ARG B 1 73 ? 24.239 -12.870 3.944 1.00 33.77 54 ARG B C 1
ATOM 1652 O O . ARG B 1 73 ? 24.238 -13.944 4.565 1.00 33.87 54 ARG B O 1
ATOM 1667 N N . PHE B 1 74 ? 23.111 -12.334 3.507 1.00 32.55 55 PHE B N 1
ATOM 1668 C CA . PHE B 1 74 ? 21.840 -13.012 3.841 1.00 33.02 55 PHE B CA 1
ATOM 1669 C C . PHE B 1 74 ? 21.510 -14.175 2.893 1.00 33.03 55 PHE B C 1
ATOM 1670 O O . PHE B 1 74 ? 21.678 -14.034 1.702 1.00 33.85 55 PHE B O 1
ATOM 1678 N N . PRO B 1 75 ? 21.043 -15.318 3.426 1.00 33.32 56 PRO B N 1
ATOM 1679 C CA . PRO B 1 75 ? 20.642 -16.438 2.582 1.00 33.84 56 PRO B CA 1
ATOM 1680 C C . PRO B 1 75 ? 19.582 -16.017 1.575 1.00 34.37 56 PRO B C 1
ATOM 1681 O O . PRO B 1 75 ? 18.672 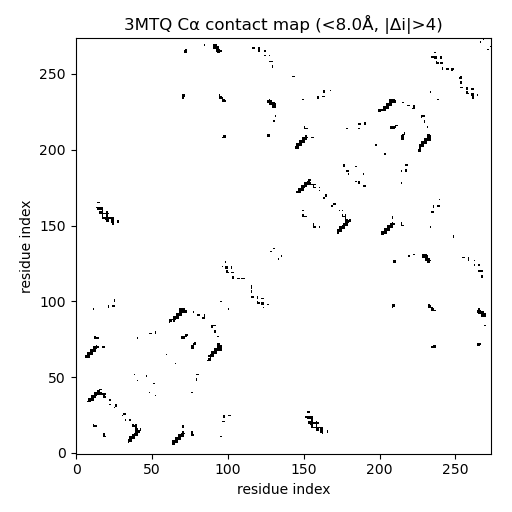-15.288 1.942 1.00 33.58 56 PRO B O 1
ATOM 1685 N N . ALA B 1 76 ? 19.727 -16.444 0.316 1.00 35.94 57 ALA B N 1
ATOM 1686 C CA . ALA B 1 76 ? 18.779 -16.076 -0.763 1.00 36.77 57 ALA B CA 1
ATOM 1687 C C . ALA B 1 76 ? 17.377 -16.644 -0.555 1.00 37.28 57 ALA B C 1
ATOM 1688 O O . ALA B 1 76 ? 16.440 -16.209 -1.198 1.00 38.49 57 ALA B O 1
ATOM 1690 N N . GLN B 1 77 ? 17.220 -17.614 0.331 1.00 37.59 58 GLN B N 1
ATOM 1691 C CA . GLN B 1 77 ? 15.907 -18.223 0.512 1.00 37.66 58 GLN B CA 1
ATOM 1692 C C . GLN B 1 77 ? 15.036 -17.505 1.541 1.00 35.99 58 GLN B C 1
ATOM 1693 O O . GLN B 1 77 ? 13.825 -17.776 1.653 1.00 35.68 58 GLN B O 1
ATOM 1699 N N . ASP B 1 78 ? 15.666 -16.565 2.242 1.00 33.11 59 ASP B N 1
ATOM 1700 C CA . ASP B 1 78 ? 15.067 -15.869 3.322 1.00 30.76 59 ASP B CA 1
ATOM 1701 C C . ASP B 1 78 ? 14.654 -14.505 2.836 1.00 29.03 59 ASP B C 1
ATOM 1702 O O . ASP B 1 78 ? 15.191 -13.958 1.847 1.00 26.56 59 ASP B O 1
ATOM 1707 N N . GLU B 1 79 ? 13.761 -13.920 3.615 1.00 27.71 60 GLU B N 1
ATOM 1708 C CA . GLU B 1 79 ? 13.246 -12.585 3.336 1.00 27.79 60 GLU B CA 1
ATOM 1709 C C . GLU B 1 79 ? 14.125 -11.508 3.951 1.00 27.13 60 GLU B C 1
ATOM 1710 O O . GLU B 1 79 ? 14.498 -11.640 5.119 1.00 27.09 60 GLU B O 1
ATOM 1716 N N . LEU B 1 80 ? 14.423 -10.458 3.171 1.00 25.76 61 LEU B N 1
ATOM 1717 C CA . LEU B 1 80 ? 15.213 -9.313 3.634 1.00 25.67 61 LEU B CA 1
ATOM 1718 C C . LEU B 1 80 ? 14.387 -8.063 3.488 1.00 25.37 61 LEU B C 1
ATOM 1719 O O . LEU B 1 80 ? 14.058 -7.651 2.353 1.00 24.43 61 LEU B O 1
ATOM 1724 N N . ILE B 1 81 ? 14.039 -7.465 4.631 1.00 24.78 62 ILE B N 1
ATOM 1725 C CA . ILE B 1 81 ? 13.307 -6.203 4.675 1.00 24.42 62 ILE B CA 1
ATOM 1726 C C . ILE B 1 81 ? 14.219 -5.068 5.154 1.00 24.10 62 ILE B C 1
ATOM 1727 O O . ILE B 1 81 ? 14.620 -5.024 6.309 1.00 23.58 62 ILE B O 1
ATOM 1732 N N . VAL B 1 82 ? 14.550 -4.174 4.218 1.00 23.35 63 VAL B N 1
ATOM 1733 C CA . VAL B 1 82 ? 15.366 -3.000 4.452 1.00 22.88 63 VAL B CA 1
ATOM 1734 C C . VAL B 1 82 ? 14.484 -1.765 4.591 1.00 22.94 63 VAL B C 1
ATOM 1735 O O . VAL B 1 82 ? 13.607 -1.499 3.734 1.00 23.10 63 VAL B O 1
ATOM 1739 N N . ILE B 1 83 ? 14.723 -1.022 5.667 1.00 22.38 64 ILE B N 1
ATOM 1740 C CA . ILE B 1 83 ? 14.091 0.261 5.899 1.00 22.28 64 ILE B CA 1
ATOM 1741 C C . ILE B 1 83 ? 15.124 1.376 5.972 1.00 22.44 64 ILE B C 1
ATOM 1742 O O . ILE B 1 83 ? 15.995 1.420 6.901 1.00 22.37 64 ILE B O 1
ATOM 1747 N N . THR B 1 84 ? 15.086 2.252 4.975 1.00 21.89 65 THR B N 1
ATOM 1748 C CA . THR B 1 84 ? 16.048 3.354 4.922 1.00 21.82 65 THR B CA 1
ATOM 1749 C C . THR B 1 84 ? 15.480 4.661 5.474 1.00 21.79 65 THR B C 1
ATOM 1750 O O . THR B 1 84 ? 14.261 4.859 5.586 1.00 20.05 65 THR B O 1
ATOM 1754 N N . ASP B 1 85 ? 16.409 5.532 5.851 1.00 21.70 66 ASP B N 1
ATOM 1755 C CA . ASP B 1 85 ? 16.094 6.846 6.417 1.00 22.39 66 ASP B CA 1
ATOM 1756 C C . ASP B 1 85 ? 15.258 7.751 5.493 1.00 21.98 66 ASP B C 1
ATOM 1757 O O . ASP B 1 85 ? 14.236 8.339 5.919 1.00 21.71 66 ASP B O 1
ATOM 1762 N N . ILE B 1 86 ? 15.668 7.817 4.232 1.00 21.50 67 ILE B N 1
ATOM 1763 C CA . ILE B 1 86 ? 15.010 8.717 3.281 1.00 20.86 67 ILE B CA 1
ATOM 1764 C C . ILE B 1 86 ? 15.151 8.321 1.795 1.00 19.92 67 ILE B C 1
ATOM 1765 O O . ILE B 1 86 ? 16.204 7.948 1.262 1.00 18.51 67 ILE B O 1
ATOM 1770 N N . PHE B 1 87 ? 14.018 8.405 1.069 1.00 19.43 68 PHE B N 1
ATOM 1771 C CA . PHE B 1 87 ? 14.015 8.019 -0.286 1.00 21.63 68 PHE B CA 1
ATOM 1772 C C . PHE B 1 87 ? 14.974 8.799 -1.188 1.00 22.72 68 PHE B C 1
ATOM 1773 O O . PHE B 1 87 ? 15.698 8.215 -1.966 1.00 23.90 68 PHE B O 1
ATOM 1781 N N . ALA B 1 88 ? 15.019 10.122 -1.093 1.00 25.71 69 ALA B N 1
ATOM 1782 C CA . ALA B 1 88 ? 15.805 10.870 -2.076 1.00 28.57 69 ALA B CA 1
ATOM 1783 C C . ALA B 1 88 ? 17.313 10.617 -1.984 1.00 30.08 69 ALA B C 1
ATOM 1784 O O . ALA B 1 88 ? 18.050 10.984 -2.906 1.00 32.95 69 ALA B O 1
ATOM 1786 N N . GLY B 1 89 ? 17.757 9.920 -0.938 1.00 30.36 70 GLY B N 1
ATOM 1787 C CA . GLY B 1 89 ? 19.155 9.914 -0.525 1.00 29.03 70 GLY B CA 1
ATOM 1788 C C . GLY B 1 89 ? 20.065 8.770 -0.914 1.00 28.04 70 GLY B C 1
ATOM 1789 O O . GLY B 1 89 ? 19.642 7.757 -1.420 1.00 28.51 70 GLY B O 1
ATOM 1790 N N . SER B 1 90 ? 21.352 8.939 -0.616 1.00 26.75 71 SER B N 1
ATOM 1791 C CA . SER B 1 90 ? 22.387 7.984 -1.032 1.00 25.45 71 SER B CA 1
ATOM 1792 C C . SER B 1 90 ? 22.196 6.577 -0.510 1.00 24.06 71 SER B C 1
ATOM 1793 O O . SER B 1 90 ? 22.620 5.638 -1.152 1.00 23.37 71 SER B O 1
ATOM 1796 N N . VAL B 1 91 ? 21.662 6.450 0.702 1.00 22.54 72 VAL B N 1
ATOM 1797 C CA . VAL B 1 91 ? 21.540 5.162 1.345 1.00 23.48 72 VAL B CA 1
ATOM 1798 C C . VAL B 1 91 ? 20.457 4.392 0.621 1.00 22.08 72 VAL B C 1
ATOM 1799 O O . VAL B 1 91 ? 20.683 3.299 0.125 1.00 22.14 72 VAL B O 1
ATOM 1803 N N . ASN B 1 92 ? 19.288 5.002 0.487 1.00 22.68 73 ASN B N 1
ATOM 1804 C CA . ASN B 1 92 ? 18.259 4.320 -0.243 1.00 22.36 73 ASN B CA 1
ATOM 1805 C C . ASN B 1 92 ? 18.764 3.959 -1.637 1.00 22.64 73 ASN B C 1
ATOM 1806 O O . ASN B 1 92 ? 18.718 2.814 -2.059 1.00 22.19 73 ASN B O 1
ATOM 1811 N N . ASN B 1 93 ? 19.239 4.956 -2.352 1.00 23.53 74 ASN B N 1
ATOM 1812 C CA . ASN B 1 93 ? 19.660 4.762 -3.710 1.00 25.62 74 ASN B CA 1
ATOM 1813 C C . ASN B 1 93 ? 20.532 3.487 -3.894 1.00 26.35 74 ASN B C 1
ATOM 1814 O O . ASN B 1 93 ? 20.397 2.820 -4.897 1.00 26.34 74 ASN B O 1
ATOM 1819 N N . GLU B 1 94 ? 21.417 3.159 -2.934 1.00 25.73 75 GLU B N 1
ATOM 1820 C CA . GLU B 1 94 ? 22.242 1.960 -3.049 1.00 26.71 75 GLU B CA 1
ATOM 1821 C C . GLU B 1 94 ? 21.485 0.659 -2.968 1.00 25.67 75 GLU B C 1
ATOM 1822 O O . GLU B 1 94 ? 21.954 -0.337 -3.489 1.00 27.81 75 GLU B O 1
ATOM 1828 N N . PHE B 1 95 ? 20.350 0.634 -2.270 1.00 25.02 76 PHE B N 1
ATOM 1829 C CA . PHE B 1 95 ? 19.598 -0.585 -2.074 1.00 23.86 76 PHE B CA 1
ATOM 1830 C C . PHE B 1 95 ? 18.647 -0.780 -3.258 1.00 23.91 76 PHE B C 1
ATOM 1831 O O . PHE B 1 95 ? 18.173 -1.906 -3.472 1.00 22.34 76 PHE B O 1
ATOM 1839 N N . VAL B 1 96 ? 18.417 0.281 -4.044 1.00 24.25 77 VAL B N 1
ATOM 1840 C CA . VAL B 1 96 ? 17.463 0.152 -5.195 1.00 24.47 77 VAL B CA 1
ATOM 1841 C C . VAL B 1 96 ? 17.893 -0.992 -6.159 1.00 25.85 77 VAL B C 1
ATOM 1842 O O . VAL B 1 96 ? 17.045 -1.702 -6.693 1.00 25.24 77 VAL B O 1
ATOM 1846 N N . ARG B 1 97 ? 19.198 -1.190 -6.371 1.00 25.74 78 ARG B N 1
ATOM 1847 C CA . ARG B 1 97 ? 19.688 -2.329 -7.212 1.00 27.68 78 ARG B CA 1
ATOM 1848 C C . ARG B 1 97 ? 19.134 -3.706 -6.816 1.00 27.32 78 ARG B C 1
ATOM 1849 O O . ARG B 1 97 ? 19.001 -4.589 -7.677 1.00 28.63 78 ARG B O 1
ATOM 1857 N N . PHE B 1 98 ? 18.788 -3.900 -5.541 1.00 26.71 79 PHE B N 1
ATOM 1858 C CA . PHE B 1 98 ? 18.324 -5.219 -5.048 1.00 26.91 79 PHE B CA 1
ATOM 1859 C C . PHE B 1 98 ? 16.835 -5.520 -5.206 1.00 26.00 79 PHE B C 1
ATOM 1860 O O . PHE B 1 98 ? 16.377 -6.592 -4.855 1.00 24.33 79 PHE B O 1
ATOM 1868 N N . LEU B 1 99 ? 16.105 -4.577 -5.775 1.00 27.57 80 LEU B N 1
ATOM 1869 C CA . LEU B 1 99 ? 14.670 -4.749 -5.998 1.00 27.81 80 LEU B CA 1
ATOM 1870 C C . LEU B 1 99 ? 14.322 -5.981 -6.848 1.00 28.46 80 LEU B C 1
ATOM 1871 O O . LEU B 1 99 ? 13.229 -6.520 -6.748 1.00 29.12 80 LEU B O 1
ATOM 1876 N N . SER B 1 100 ? 15.220 -6.422 -7.715 1.00 28.57 81 SER B N 1
ATOM 1877 C CA . SER B 1 100 ? 14.980 -7.640 -8.472 1.00 28.92 81 SER B CA 1
ATOM 1878 C C . SER B 1 100 ? 15.548 -8.912 -7.825 1.00 27.88 81 SER B C 1
ATOM 1879 O O . SER B 1 100 ? 15.374 -10.009 -8.357 1.00 28.34 81 SER B O 1
ATOM 1882 N N . ARG B 1 101 ? 16.254 -8.793 -6.697 1.00 27.05 82 ARG B N 1
ATOM 1883 C CA . ARG B 1 101 ? 16.663 -9.984 -5.933 1.00 26.31 82 ARG B CA 1
ATOM 1884 C C . ARG B 1 101 ? 15.456 -10.581 -5.229 1.00 26.57 82 ARG B C 1
ATOM 1885 O O . ARG B 1 101 ? 14.739 -9.857 -4.560 1.00 26.25 82 ARG B O 1
ATOM 1893 N N . PRO B 1 102 ? 15.244 -11.894 -5.342 1.00 26.46 83 PRO B N 1
ATOM 1894 C CA . PRO B 1 102 ? 14.088 -12.545 -4.730 1.00 27.14 83 PRO B CA 1
ATOM 1895 C C . PRO B 1 102 ? 13.919 -12.255 -3.269 1.00 27.69 83 PRO B C 1
ATOM 1896 O O . PRO B 1 102 ? 14.923 -12.273 -2.495 1.00 25.92 83 PRO B O 1
ATOM 1900 N N . HIS B 1 103 ? 12.672 -12.002 -2.874 1.00 26.04 84 HIS B N 1
ATOM 1901 C CA . HIS B 1 103 ? 12.334 -11.830 -1.450 1.00 26.84 84 HIS B CA 1
ATOM 1902 C C . HIS B 1 103 ? 13.012 -10.626 -0.773 1.00 26.18 84 HIS B C 1
ATOM 1903 O O . HIS B 1 103 ? 13.201 -10.595 0.466 1.00 25.82 84 HIS B O 1
ATOM 1910 N N . PHE B 1 104 ? 13.408 -9.643 -1.583 1.00 25.20 85 PHE B N 1
ATOM 1911 C CA . PHE B 1 104 ? 14.016 -8.417 -1.062 1.00 24.50 85 PHE B CA 1
ATOM 1912 C C . PHE B 1 104 ? 12.931 -7.365 -1.077 1.00 23.87 85 PHE B C 1
ATOM 1913 O O . PHE B 1 104 ? 12.206 -7.237 -2.087 1.00 24.48 85 PHE B O 1
ATOM 1921 N N . HIS B 1 105 ? 12.821 -6.639 0.031 1.00 22.23 86 HIS B N 1
ATOM 1922 C CA . HIS B 1 105 ? 11.819 -5.611 0.269 1.00 21.87 86 HIS B CA 1
ATOM 1923 C C . HIS B 1 105 ? 12.494 -4.347 0.768 1.00 21.80 86 HIS B C 1
ATOM 1924 O O . HIS B 1 105 ? 13.273 -4.397 1.739 1.00 21.37 86 HIS B O 1
ATOM 1931 N N . LEU B 1 106 ? 12.225 -3.221 0.098 1.00 22.22 87 LEU B N 1
ATOM 1932 C CA . LEU B 1 106 ? 12.840 -1.951 0.428 1.00 21.19 87 LEU B CA 1
ATOM 1933 C C . LEU B 1 106 ? 11.770 -0.949 0.775 1.00 22.01 87 LEU B C 1
ATOM 1934 O O . LEU B 1 106 ? 10.829 -0.694 -0.044 1.00 20.28 87 LEU B O 1
ATOM 1939 N N . LEU B 1 107 ? 11.890 -0.378 1.976 1.00 19.81 88 LEU B N 1
ATOM 1940 C CA . LEU B 1 107 ? 10.989 0.655 2.484 1.00 19.96 88 LEU B CA 1
ATOM 1941 C C . LEU B 1 107 ? 11.830 1.855 2.767 1.00 22.19 88 LEU B C 1
ATOM 1942 O O . LEU B 1 107 ? 12.966 1.713 3.263 1.00 20.68 88 LEU B O 1
ATOM 1947 N N . SER B 1 108 ? 11.318 3.037 2.466 1.00 22.75 89 SER B N 1
ATOM 1948 C CA A SER B 1 108 ? 12.031 4.280 2.752 0.50 23.47 89 SER B CA 1
ATOM 1949 C CA B SER B 1 108 ? 12.042 4.241 2.813 0.50 23.40 89 SER B CA 1
ATOM 1950 C C . SER B 1 108 ? 11.234 5.146 3.742 1.00 23.49 89 SER B C 1
ATOM 1951 O O . SER B 1 108 ? 10.012 5.183 3.678 1.00 24.63 89 SER B O 1
ATOM 1956 N N . GLY B 1 109 ? 11.939 5.835 4.648 1.00 22.43 90 GLY B N 1
ATOM 1957 C CA . GLY B 1 109 ? 11.318 6.689 5.671 1.00 22.40 90 GLY B CA 1
ATOM 1958 C C . GLY B 1 109 ? 11.242 6.046 7.047 1.00 21.66 90 GLY B C 1
ATOM 1959 O O . GLY B 1 109 ? 10.237 6.103 7.736 1.00 22.61 90 GLY B O 1
ATOM 1960 N N . LEU B 1 110 ? 12.359 5.483 7.504 1.00 21.09 91 LEU B N 1
ATOM 1961 C CA . LEU B 1 110 ? 12.461 4.919 8.822 1.00 21.28 91 LEU B CA 1
ATOM 1962 C C . LEU B 1 110 ? 11.747 5.738 9.868 1.00 18.09 91 LEU B C 1
ATOM 1963 O O . LEU B 1 110 ? 11.945 6.937 9.945 1.00 20.51 91 LEU B O 1
ATOM 1968 N N . ASN B 1 111 ? 10.979 5.072 10.727 1.00 18.76 92 ASN B N 1
ATOM 1969 C CA . ASN B 1 111 ? 10.289 5.737 11.838 1.00 18.46 92 ASN B CA 1
ATOM 1970 C C . ASN B 1 111 ? 9.792 4.702 12.840 1.00 17.74 92 ASN B C 1
ATOM 1971 O O . ASN B 1 111 ? 9.747 3.529 12.498 1.00 18.88 92 ASN B O 1
ATOM 1976 N N . LEU B 1 112 ? 9.485 5.111 14.068 1.00 18.84 93 LEU B N 1
ATOM 1977 C CA . LEU B 1 112 ? 9.141 4.163 15.121 1.00 19.65 93 LEU B CA 1
ATOM 1978 C C . LEU B 1 112 ? 7.792 3.434 14.929 1.00 20.10 93 LEU B C 1
ATOM 1979 O O . LEU B 1 112 ? 7.722 2.198 15.033 1.00 20.12 93 LEU B O 1
ATOM 1984 N N . PRO B 1 113 ? 6.733 4.198 14.651 1.00 18.87 94 PRO B N 1
ATOM 1985 C CA . PRO B 1 113 ? 5.449 3.445 14.523 1.00 19.58 94 PRO B CA 1
ATOM 1986 C C . PRO B 1 113 ? 5.527 2.361 13.454 1.00 19.51 94 PRO B C 1
ATOM 1987 O O . PRO B 1 113 ? 4.966 1.260 13.630 1.00 20.71 94 PRO B O 1
ATOM 1991 N N . LEU B 1 114 ? 6.201 2.668 12.352 1.00 19.69 95 LEU B N 1
ATOM 1992 C CA . LEU B 1 114 ? 6.441 1.696 11.275 1.00 19.18 95 LEU B CA 1
ATOM 1993 C C . LEU B 1 114 ? 7.050 0.415 11.777 1.00 20.55 95 LEU B C 1
ATOM 1994 O O . LEU B 1 114 ? 6.544 -0.696 11.542 1.00 20.58 95 LEU B O 1
ATOM 1999 N N . ILE B 1 115 ? 8.168 0.548 12.506 1.00 21.19 96 ILE B N 1
ATOM 2000 C CA . ILE B 1 115 ? 8.839 -0.648 13.015 1.00 21.78 96 ILE B CA 1
ATOM 2001 C C . ILE B 1 115 ? 8.036 -1.437 14.043 1.00 21.03 96 ILE B C 1
ATOM 2002 O O . ILE B 1 115 ? 7.959 -2.692 13.995 1.00 22.81 96 ILE B O 1
ATOM 2007 N N . ILE B 1 116 ? 7.404 -0.738 14.973 1.00 22.17 97 ILE B N 1
ATOM 2008 C CA . ILE B 1 116 ? 6.586 -1.372 15.984 1.00 22.49 97 ILE B CA 1
ATOM 2009 C C . ILE B 1 116 ? 5.478 -2.192 15.338 1.00 23.80 97 ILE B C 1
ATOM 2010 O O . ILE B 1 116 ? 5.258 -3.353 15.684 1.00 23.69 97 ILE B O 1
ATOM 2015 N N . ASP B 1 117 ? 4.816 -1.613 14.359 1.00 23.89 98 ASP B N 1
ATOM 2016 C CA . ASP B 1 117 ? 3.727 -2.348 13.716 1.00 25.83 98 ASP B CA 1
ATOM 2017 C C . ASP B 1 117 ? 4.233 -3.620 13.012 1.00 25.02 98 ASP B C 1
ATOM 2018 O O . ASP B 1 117 ? 3.646 -4.704 13.203 1.00 25.77 98 ASP B O 1
ATOM 2023 N N . LEU B 1 118 ? 5.321 -3.503 12.247 1.00 24.04 99 LEU B N 1
ATOM 2024 C CA . LEU B 1 118 ? 5.948 -4.650 11.597 1.00 24.24 99 LEU B CA 1
ATOM 2025 C C . LEU B 1 118 ? 6.285 -5.777 12.591 1.00 25.04 99 LEU B C 1
ATOM 2026 O O . LEU B 1 118 ? 6.059 -6.940 12.307 1.00 24.59 99 LEU B O 1
ATOM 2031 N N . LEU B 1 119 ? 6.863 -5.441 13.748 1.00 25.58 100 LEU B N 1
ATOM 2032 C CA . LEU B 1 119 ? 7.298 -6.485 14.662 1.00 26.70 100 LEU B CA 1
ATOM 2033 C C . LEU B 1 119 ? 6.142 -7.121 15.413 1.00 27.57 100 LEU B C 1
ATOM 2034 O O . LEU B 1 119 ? 6.125 -8.329 15.579 1.00 28.15 100 LEU B O 1
ATOM 2039 N N . ILE B 1 120 ? 5.161 -6.310 15.821 1.00 28.46 101 ILE B N 1
ATOM 2040 C CA . ILE B 1 120 ? 3.955 -6.803 16.487 1.00 29.72 101 ILE B CA 1
ATOM 2041 C C . ILE B 1 120 ? 3.103 -7.675 15.556 1.00 29.06 101 ILE B C 1
ATOM 2042 O O . ILE B 1 120 ? 2.316 -8.480 16.020 1.00 28.62 101 ILE B O 1
ATOM 2047 N N . SER B 1 121 ? 3.269 -7.485 14.252 1.00 28.57 102 SER B N 1
ATOM 2048 C CA . SER B 1 121 ? 2.400 -8.102 13.278 1.00 27.78 102 SER B CA 1
ATOM 2049 C C . SER B 1 121 ? 3.136 -9.219 12.570 1.00 26.81 102 SER B C 1
ATOM 2050 O O . SER B 1 121 ? 2.630 -9.758 11.631 1.00 26.98 102 SER B O 1
ATOM 2053 N N . ALA B 1 122 ? 4.294 -9.621 13.094 1.00 26.19 103 ALA B N 1
ATOM 2054 C CA . ALA B 1 122 ? 5.222 -10.516 12.415 1.00 26.44 103 ALA B CA 1
ATOM 2055 C C . ALA B 1 122 ? 4.691 -11.874 12.057 1.00 26.01 103 ALA B C 1
ATOM 2056 O O . ALA B 1 122 ? 5.287 -12.535 11.213 1.00 25.47 103 ALA B O 1
ATOM 2058 N N . ALA B 1 123 ? 3.602 -12.291 12.712 1.00 26.35 104 ALA B N 1
ATOM 2059 C CA . ALA B 1 123 ? 2.964 -13.590 12.471 1.00 26.61 104 ALA B CA 1
ATOM 2060 C C . ALA B 1 123 ? 2.231 -13.575 11.121 1.00 27.21 104 ALA B C 1
ATOM 2061 O O . ALA B 1 123 ? 2.041 -14.613 10.537 1.00 26.10 104 ALA B O 1
ATOM 2063 N N . GLU B 1 124 ? 1.927 -12.390 10.597 1.00 27.36 105 GLU B N 1
ATOM 2064 C CA . GLU B 1 124 ? 1.447 -12.261 9.209 1.00 28.02 105 GLU B CA 1
ATOM 2065 C C . GLU B 1 124 ? 2.443 -12.837 8.191 1.00 27.88 105 GLU B C 1
ATOM 2066 O O . GLU B 1 124 ? 3.486 -12.265 7.982 1.00 28.00 105 GLU B O 1
ATOM 2072 N N . ASP B 1 125 ? 2.111 -13.940 7.517 1.00 28.17 106 ASP B N 1
ATOM 2073 C CA . ASP B 1 125 ? 3.025 -14.488 6.504 1.00 28.72 106 ASP B CA 1
ATOM 2074 C C . ASP B 1 125 ? 2.936 -13.855 5.090 1.00 27.23 106 ASP B C 1
ATOM 2075 O O . ASP B 1 125 ? 3.797 -14.082 4.249 1.00 26.89 106 ASP B O 1
ATOM 2080 N N . ASN B 1 126 ? 1.883 -13.097 4.814 1.00 25.16 107 ASN B N 1
ATOM 2081 C CA . ASN B 1 126 ? 1.815 -12.350 3.574 1.00 23.96 107 ASN B CA 1
ATOM 2082 C C . ASN B 1 126 ? 2.633 -11.078 3.716 1.00 22.31 107 ASN B C 1
ATOM 2083 O O . ASN B 1 126 ? 2.213 -10.131 4.386 1.00 20.67 107 ASN B O 1
ATOM 2088 N N . THR B 1 127 ? 3.810 -11.069 3.110 1.00 22.42 108 THR B N 1
ATOM 2089 C CA . THR B 1 127 ? 4.781 -9.971 3.389 1.00 22.99 108 THR B CA 1
ATOM 2090 C C . THR B 1 127 ? 4.355 -8.642 2.819 1.00 22.32 108 THR B C 1
ATOM 2091 O O . THR B 1 127 ? 4.620 -7.583 3.395 1.00 21.65 108 THR B O 1
ATOM 2095 N N . GLU B 1 128 ? 3.598 -8.679 1.709 1.00 21.65 109 GLU B N 1
ATOM 2096 C CA . GLU B 1 128 ? 3.163 -7.449 1.081 1.00 21.42 109 GLU B CA 1
ATOM 2097 C C . GLU B 1 128 ? 2.079 -6.821 1.901 1.00 20.82 109 GLU B C 1
ATOM 2098 O O . GLU B 1 128 ? 1.997 -5.607 1.993 1.00 19.44 109 GLU B O 1
ATOM 2104 N N . LYS B 1 129 ? 1.251 -7.671 2.486 1.00 21.27 110 LYS B N 1
ATOM 2105 C CA . LYS B 1 129 ? 0.210 -7.249 3.402 1.00 21.53 110 LYS B CA 1
ATOM 2106 C C . LYS B 1 129 ? 0.815 -6.623 4.629 1.00 21.66 110 LYS B C 1
ATOM 2107 O O . LYS B 1 129 ? 0.409 -5.547 5.033 1.00 22.91 110 LYS B O 1
ATOM 2113 N N . LEU B 1 130 ? 1.788 -7.306 5.201 1.00 20.44 111 LEU B N 1
ATOM 2114 C CA . LEU B 1 130 ? 2.494 -6.832 6.396 1.00 20.09 111 LEU B CA 1
ATOM 2115 C C . LEU B 1 130 ? 3.047 -5.409 6.220 1.00 18.72 111 LEU B C 1
ATOM 2116 O O . LEU B 1 130 ? 2.811 -4.493 7.034 1.00 18.59 111 LEU B O 1
ATOM 2121 N N . ILE B 1 131 ? 3.812 -5.251 5.173 1.00 17.98 112 ILE B N 1
ATOM 2122 C CA . ILE B 1 131 ? 4.492 -3.992 4.876 1.00 17.92 112 ILE B CA 1
ATOM 2123 C C . ILE B 1 131 ? 3.472 -2.917 4.503 1.00 16.40 112 ILE B C 1
ATOM 2124 O O . ILE B 1 131 ? 3.543 -1.788 4.927 1.00 15.32 112 ILE B O 1
ATOM 2129 N N . THR B 1 132 ? 2.442 -3.214 3.703 1.00 17.50 113 THR B N 1
ATOM 2130 C CA . THR B 1 132 ? 1.629 -2.092 3.390 1.00 15.96 113 THR B CA 1
ATOM 2131 C C . THR B 1 132 ? 0.751 -1.623 4.538 1.00 16.49 113 THR B C 1
ATOM 2132 O O . THR B 1 132 ? 0.498 -0.414 4.654 1.00 19.44 113 THR B O 1
ATOM 2136 N N . GLU B 1 133 ? 0.292 -2.555 5.381 1.00 18.22 114 GLU B N 1
ATOM 2137 C CA . GLU B 1 133 ? -0.511 -2.299 6.561 1.00 17.88 114 GLU B CA 1
ATOM 2138 C C . GLU B 1 133 ? 0.321 -1.533 7.560 1.00 18.68 114 GLU B C 1
ATOM 2139 O O . GLU B 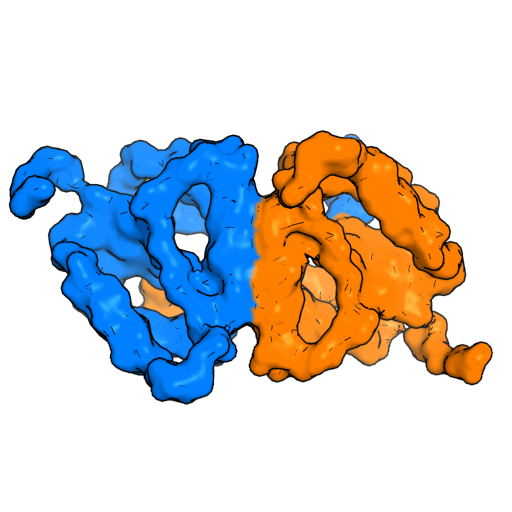1 133 ? -0.162 -0.617 8.206 1.00 18.66 114 GLU B O 1
ATOM 2145 N N . ALA B 1 134 ? 1.581 -1.886 7.643 1.00 18.95 115 ALA B N 1
ATOM 2146 C CA . ALA B 1 134 ? 2.470 -1.163 8.607 1.00 18.68 115 ALA B CA 1
ATOM 2147 C C . ALA B 1 134 ? 2.760 0.293 8.162 1.00 18.93 115 ALA B C 1
ATOM 2148 O O . ALA B 1 134 ? 2.751 1.193 8.991 1.00 19.41 115 ALA B O 1
ATOM 2150 N N . LEU B 1 135 ? 3.047 0.484 6.875 1.00 19.42 116 LEU B N 1
ATOM 2151 C CA . LEU B 1 135 ? 3.234 1.806 6.298 1.00 20.27 116 LEU B CA 1
ATOM 2152 C C . LEU B 1 135 ? 1.987 2.647 6.513 1.00 21.71 116 LEU B C 1
ATOM 2153 O O . LEU B 1 135 ? 2.062 3.784 6.996 1.00 22.02 116 LEU B O 1
ATOM 2158 N N . THR B 1 136 ? 0.831 2.087 6.158 1.00 22.46 117 THR B N 1
ATOM 2159 C CA . THR B 1 136 ? -0.431 2.740 6.437 1.00 23.78 117 THR B CA 1
ATOM 2160 C C . THR B 1 136 ? -0.706 3.107 7.888 1.00 24.88 117 THR B C 1
ATOM 2161 O O . THR B 1 136 ? -1.105 4.233 8.148 1.00 25.75 117 THR B O 1
ATOM 2165 N N . ASN B 1 137 ? -0.432 2.191 8.815 1.00 26.42 118 ASN B N 1
ATOM 2166 C CA A ASN B 1 137 ? -0.618 2.453 10.243 0.50 27.24 118 ASN B CA 1
ATOM 2167 C CA B ASN B 1 137 ? -0.602 2.441 10.245 0.50 27.13 118 ASN B CA 1
ATOM 2168 C C . ASN B 1 137 ? 0.367 3.530 10.702 1.00 27.44 118 ASN B C 1
ATOM 2169 O O . ASN B 1 137 ? 0.001 4.440 11.463 1.00 27.25 118 ASN B O 1
ATOM 2178 N N . ALA B 1 138 ? 1.605 3.420 10.219 1.00 27.74 119 ALA B N 1
ATOM 2179 C CA . ALA B 1 138 ? 2.642 4.413 10.489 1.00 27.79 119 ALA B CA 1
ATOM 2180 C C . ALA B 1 138 ? 2.239 5.828 10.055 1.00 27.40 119 ALA B C 1
ATOM 2181 O O . ALA B 1 138 ? 2.369 6.793 10.809 1.00 26.62 119 ALA B O 1
ATOM 2183 N N . LYS B 1 139 ? 1.700 5.958 8.850 1.00 27.72 120 LYS B N 1
ATOM 2184 C CA . LYS B 1 139 ? 1.335 7.276 8.333 1.00 28.87 120 LYS B CA 1
ATOM 2185 C C . LYS B 1 139 ? 0.171 7.893 9.085 1.00 29.18 120 LYS B C 1
ATOM 2186 O O . LYS B 1 139 ? 0.045 9.122 9.148 1.00 29.93 120 LYS B O 1
ATOM 2192 N N . GLU B 1 140 ? -0.697 7.051 9.626 1.00 29.38 121 GLU B N 1
ATOM 2193 C CA A GLU B 1 140 ? -1.878 7.492 10.402 0.50 29.81 121 GLU B CA 1
ATOM 2194 C CA B GLU B 1 140 ? -1.843 7.544 10.363 0.50 29.86 121 GLU B CA 1
ATOM 2195 C C . GLU B 1 140 ? -1.430 8.028 11.740 1.00 29.22 121 GLU B C 1
ATOM 2196 O O . GLU B 1 140 ? -1.987 8.966 12.271 1.00 29.59 121 GLU B O 1
ATOM 2207 N N . SER B 1 141 ? -0.415 7.379 12.271 1.00 28.48 122 SER B N 1
ATOM 2208 C CA . SER B 1 141 ? 0.154 7.693 13.571 1.00 26.89 122 SER B CA 1
ATOM 2209 C C . SER B 1 141 ? 1.050 8.966 13.537 1.00 25.36 122 SER B C 1
ATOM 2210 O O . SER B 1 141 ? 1.154 9.666 14.549 1.00 23.93 122 SER B O 1
ATOM 2213 N N . ILE B 1 142 ? 1.665 9.235 12.389 1.00 22.69 123 ILE B N 1
ATOM 2214 C CA . ILE B 1 142 ? 2.420 10.461 12.148 1.00 23.42 123 ILE B CA 1
ATOM 2215 C C . ILE B 1 142 ? 1.450 11.632 12.034 1.00 24.67 123 ILE B C 1
ATOM 2216 O O . ILE B 1 142 ? 0.622 11.677 11.102 1.00 25.81 123 ILE B O 1
ATOM 2221 N N . GLN B 1 143 ? 1.494 12.549 12.995 1.00 25.16 124 GLN B N 1
ATOM 2222 C CA . GLN B 1 143 ? 0.415 13.545 13.119 1.00 25.82 124 GLN B CA 1
ATOM 2223 C C . GLN B 1 143 ? 0.787 14.838 13.838 1.00 25.83 124 GLN B C 1
ATOM 2224 O O . GLN B 1 143 ? 1.765 14.887 14.616 1.00 23.92 124 GLN B O 1
ATOM 2230 N N . TYR B 1 144 ? -0.016 15.866 13.570 1.00 24.73 125 TYR B N 1
ATOM 2231 C CA . TYR B 1 144 ? 0.127 17.176 14.182 1.00 25.26 125 TYR B CA 1
ATOM 2232 C C . TYR B 1 144 ? -0.834 17.224 15.379 1.00 25.34 125 TYR B C 1
ATOM 2233 O O . TYR B 1 144 ? -2.071 17.322 15.237 1.00 24.51 125 TYR B O 1
ATOM 2242 N N . CYS B 1 145 ? -0.289 17.100 16.581 1.00 23.46 126 CYS B N 1
ATOM 2243 C CA . CYS B 1 145 ? -1.181 16.884 17.731 1.00 25.07 126 CYS B CA 1
ATOM 2244 C C . CYS B 1 145 ? -2.045 18.089 18.097 1.00 24.98 126 CYS B C 1
ATOM 2245 O O . CYS B 1 145 ? -3.094 17.913 18.708 1.00 25.74 126 CYS B O 1
ATOM 2248 N N . ASN B 1 146 ? -1.600 19.305 17.779 1.00 25.66 127 ASN B N 1
ATOM 2249 C CA . ASN B 1 146 ? -2.400 20.507 18.064 1.00 27.22 127 ASN B CA 1
ATOM 2250 C C . ASN B 1 146 ? -3.755 20.374 17.336 1.00 29.42 127 ASN B C 1
ATOM 2251 O O . ASN B 1 146 ? -4.780 20.885 17.781 1.00 30.39 127 ASN B O 1
ATOM 2256 N N . GLN B 1 147 ? -3.741 19.670 16.225 1.00 31.47 128 GLN B N 1
ATOM 2257 C CA . GLN B 1 147 ? -4.951 19.463 15.444 1.00 33.06 128 GLN B CA 1
ATOM 2258 C C . GLN B 1 147 ? -5.713 18.176 15.787 1.00 34.37 128 GLN B C 1
ATOM 2259 O O . GLN B 1 147 ? -6.938 18.178 15.800 1.00 34.15 128 GLN B O 1
ATOM 2265 N N . THR B 1 148 ? -5.009 17.090 16.091 1.00 35.42 129 THR B N 1
ATOM 2266 C CA . THR B 1 148 ? -5.661 15.795 16.313 1.00 36.57 129 THR B CA 1
ATOM 2267 C C . THR B 1 148 ? -6.113 15.581 17.773 1.00 39.13 129 THR B C 1
ATOM 2268 O O . THR B 1 148 ? -7.005 14.768 18.027 1.00 39.02 129 THR B O 1
ATOM 2272 N N . ILE B 1 149 ? -5.473 16.278 18.718 1.00 41.11 130 ILE B N 1
ATOM 2273 C CA . ILE B 1 149 ? -5.936 16.356 20.112 1.00 43.08 130 ILE B CA 1
ATOM 2274 C C . ILE B 1 149 ? -6.636 17.718 20.272 1.00 44.69 130 ILE B C 1
ATOM 2275 O O . ILE B 1 149 ? -6.080 18.655 20.848 1.00 45.48 130 ILE B O 1
ATOM 2280 N N . ALA B 1 150 ? -7.849 17.823 19.715 1.00 46.00 131 ALA B N 1
ATOM 2281 C CA . ALA B 1 150 ? -8.619 19.084 19.663 1.00 46.88 131 ALA B CA 1
ATOM 2282 C C . ALA B 1 150 ? -9.862 18.942 18.766 1.00 47.26 131 ALA B C 1
ATOM 2283 O O . ALA B 1 150 ? -10.130 17.863 18.221 1.00 47.86 131 ALA B O 1
#

CATH classification: 3.40.50.510

InterPro domains:
  IPR004701 Phosphotransferase system, mannose-type IIA component [PF03610] (6-114)
  IPR004701 Phosphotransferase system, mannose-type IIA component [PS51096] (2-123)
  IPR033887 PTS system mannose/sorbose specific IIA subunit [cd00006] (3-122)
  IPR036662 Phosphotransferase system, mannose-type IIA component superfamily [G3DSA:3.40.50.510] (1-140)
  IPR036662 Phosphotransferase system, mannose-type IIA component superfamily [SSF53062] (1-129)
  IPR051471 Bacterial PTS system sugar-specific components [PTHR33799] (1-136)